Protein AF-M7ZQK6-F1 (afdb_monomer_lite)

pLDDT: mean 84.06, std 18.28, range [32.44, 98.62]

Structure (mmCIF, N/CA/C/O backbone):
data_AF-M7ZQK6-F1
#
_entry.id   AF-M7ZQK6-F1
#
loop_
_atom_site.group_PDB
_atom_site.id
_atom_site.type_symbol
_atom_site.label_atom_id
_atom_site.label_alt_id
_atom_site.label_comp_id
_atom_site.label_asym_id
_atom_site.label_entity_id
_atom_site.label_seq_id
_atom_site.pdbx_PDB_ins_code
_atom_site.Cartn_x
_atom_site.Cartn_y
_atom_site.Cartn_z
_atom_site.occupancy
_atom_site.B_iso_or_equiv
_atom_site.auth_seq_id
_atom_site.auth_comp_id
_atom_site.auth_asym_id
_atom_site.auth_atom_id
_atom_site.pdbx_PDB_model_num
ATOM 1 N N . MET A 1 1 ? -43.749 -25.801 -8.703 1.00 37.28 1 MET A N 1
ATOM 2 C CA . MET A 1 1 ? -42.512 -25.997 -7.919 1.00 37.28 1 MET A CA 1
ATOM 3 C C . MET A 1 1 ? -41.654 -24.763 -8.124 1.00 37.28 1 MET A C 1
ATOM 5 O O . MET A 1 1 ? -41.162 -24.564 -9.223 1.00 37.28 1 MET A O 1
ATOM 9 N N . ALA A 1 2 ? -41.596 -23.884 -7.126 1.00 33.22 2 ALA A N 1
ATOM 10 C CA . ALA A 1 2 ? -40.758 -22.692 -7.166 1.00 33.22 2 ALA A CA 1
ATOM 11 C C . ALA A 1 2 ? -39.341 -23.094 -6.742 1.00 33.22 2 ALA A C 1
ATOM 13 O O . ALA A 1 2 ? -39.128 -23.496 -5.601 1.00 33.22 2 ALA A O 1
ATOM 14 N N . THR A 1 3 ? -38.391 -23.050 -7.670 1.00 37.41 3 THR A N 1
ATOM 15 C CA . THR A 1 3 ? -36.969 -23.227 -7.372 1.00 37.41 3 THR A CA 1
ATOM 16 C C . THR A 1 3 ? -36.430 -21.909 -6.835 1.00 37.41 3 THR A C 1
ATOM 18 O O . THR A 1 3 ? -36.359 -20.919 -7.563 1.00 37.41 3 THR A O 1
ATOM 21 N N . GLY A 1 4 ? -36.110 -21.893 -5.541 1.00 32.44 4 GLY A N 1
ATOM 22 C CA . GLY A 1 4 ? -35.485 -20.761 -4.871 1.00 32.44 4 GLY A CA 1
ATOM 23 C C . GLY A 1 4 ? -34.115 -20.463 -5.471 1.00 32.44 4 GLY A C 1
ATOM 24 O O . GLY A 1 4 ? -33.245 -21.328 -5.521 1.00 32.44 4 GLY A O 1
ATOM 25 N N . VAL A 1 5 ? -33.936 -19.224 -5.920 1.00 41.75 5 VAL A N 1
ATO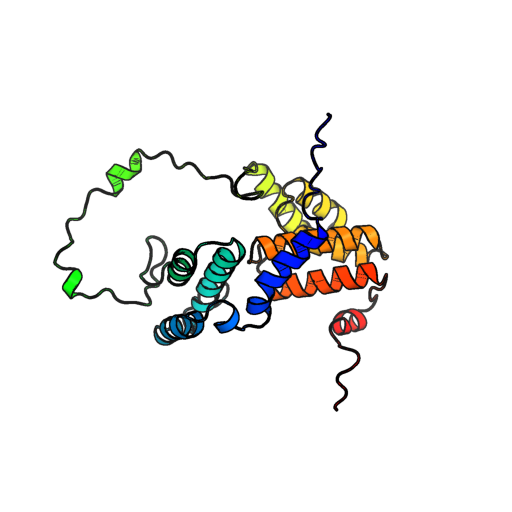M 26 C CA . VAL A 1 5 ? -32.626 -18.663 -6.238 1.00 41.75 5 VAL A CA 1
ATOM 27 C C . VAL A 1 5 ? -31.957 -18.359 -4.902 1.00 41.75 5 VAL A C 1
ATOM 29 O O . VAL A 1 5 ? -32.414 -17.498 -4.152 1.00 41.75 5 VAL A O 1
ATOM 32 N N . GLY A 1 6 ? -30.920 -19.124 -4.565 1.00 34.66 6 GLY A N 1
ATOM 33 C CA . GLY A 1 6 ? -30.094 -18.854 -3.397 1.00 34.66 6 GLY A CA 1
ATOM 34 C C . GLY A 1 6 ? -29.391 -17.511 -3.566 1.00 34.66 6 GLY A C 1
ATOM 35 O O . GLY A 1 6 ? -28.574 -17.348 -4.470 1.00 34.66 6 GLY A O 1
ATOM 36 N N . ASN A 1 7 ? -29.707 -16.555 -2.694 1.00 41.19 7 ASN A N 1
ATOM 37 C CA . ASN A 1 7 ? -28.920 -15.340 -2.517 1.00 41.19 7 ASN A CA 1
ATOM 38 C C . ASN A 1 7 ? -27.547 -15.734 -1.960 1.00 41.19 7 ASN A C 1
ATOM 40 O O . ASN A 1 7 ? -27.381 -15.892 -0.752 1.00 41.19 7 ASN A O 1
ATOM 44 N N . GLY A 1 8 ? -26.561 -15.900 -2.839 1.00 39.91 8 GLY A N 1
ATOM 45 C CA . GLY A 1 8 ? -25.162 -15.865 -2.438 1.00 39.91 8 GLY A CA 1
ATOM 46 C C . GLY A 1 8 ? -24.831 -14.442 -2.002 1.00 39.91 8 GLY A C 1
ATOM 47 O O . GLY A 1 8 ? -24.642 -13.567 -2.843 1.00 39.91 8 GLY A O 1
ATOM 48 N N . SER A 1 9 ? -24.807 -14.185 -0.695 1.00 53.53 9 SER A N 1
ATOM 49 C CA . SER A 1 9 ? -24.226 -12.958 -0.158 1.00 53.53 9 SER A CA 1
ATOM 50 C C . SER A 1 9 ? -22.746 -12.939 -0.536 1.00 53.53 9 SER A C 1
ATOM 52 O O . SER A 1 9 ? -22.007 -13.841 -0.141 1.00 53.53 9 SER A O 1
ATOM 54 N N . GLY A 1 10 ? -22.324 -11.947 -1.325 1.00 51.12 10 GLY A N 1
ATOM 55 C CA . GLY A 1 10 ? -20.908 -11.721 -1.613 1.00 51.12 10 GLY A CA 1
ATOM 56 C C . GLY A 1 10 ? -20.084 -11.593 -0.322 1.00 51.12 10 GLY A C 1
ATOM 57 O O . GLY A 1 10 ? -20.658 -11.330 0.740 1.00 51.12 10 GLY A O 1
ATOM 58 N N . PRO A 1 11 ? -18.757 -11.797 -0.388 1.00 58.06 11 PRO A N 1
ATOM 59 C CA . PRO A 1 11 ? -17.898 -11.731 0.790 1.00 58.06 11 PRO A CA 1
ATOM 60 C C . PRO A 1 11 ? -18.081 -10.394 1.510 1.00 58.06 11 PRO A C 1
ATOM 62 O O . PRO A 1 11 ? -18.151 -9.341 0.870 1.00 58.06 11 PRO A O 1
ATOM 65 N N . SER A 1 12 ? -18.172 -10.433 2.840 1.00 72.06 12 SER A N 1
ATOM 66 C CA . SER A 1 12 ? -18.246 -9.204 3.622 1.00 72.06 12 SER A CA 1
ATOM 67 C C . SER A 1 12 ? -16.951 -8.401 3.452 1.00 72.06 12 SER A C 1
ATOM 69 O O . SER A 1 12 ? -15.888 -8.958 3.165 1.00 72.06 12 SER A O 1
ATOM 71 N N . THR A 1 13 ? -16.998 -7.086 3.677 1.00 70.88 13 THR A N 1
ATOM 72 C CA . THR A 1 13 ? -15.802 -6.222 3.627 1.00 70.88 13 THR A CA 1
ATOM 73 C C . THR A 1 13 ? -14.676 -6.738 4.535 1.00 70.88 13 THR A C 1
ATOM 75 O O . THR A 1 13 ? -13.496 -6.587 4.220 1.00 70.88 13 THR A O 1
ATOM 78 N N . ASN A 1 14 ? -15.030 -7.399 5.642 1.00 74.38 14 ASN A N 1
ATOM 79 C CA . ASN A 1 14 ? -14.063 -8.004 6.551 1.00 74.38 14 ASN A CA 1
ATOM 80 C C . ASN A 1 14 ? -13.394 -9.246 5.934 1.00 74.38 14 ASN A C 1
ATOM 82 O O . ASN A 1 14 ? -12.177 -9.386 6.030 1.00 74.38 14 ASN A O 1
ATOM 86 N N . ASP A 1 15 ? -14.148 -10.099 5.236 1.00 81.88 15 ASP A N 1
ATOM 87 C CA . ASP A 1 15 ? -13.604 -11.293 4.570 1.00 81.88 15 ASP A CA 1
ATOM 88 C C . ASP A 1 15 ? -12.634 -10.918 3.443 1.00 81.88 15 ASP A C 1
ATOM 90 O O . ASP A 1 15 ? -11.572 -11.530 3.290 1.00 81.88 15 ASP A O 1
ATOM 94 N N . ALA A 1 16 ? -12.959 -9.861 2.691 1.00 82.94 16 ALA A N 1
ATOM 95 C CA . ALA A 1 16 ? -12.080 -9.312 1.663 1.00 82.94 16 ALA A CA 1
ATOM 96 C C . ALA A 1 16 ? -10.759 -8.803 2.267 1.00 82.94 16 ALA A C 1
ATOM 98 O O . ALA A 1 16 ? -9.680 -9.183 1.809 1.00 82.94 16 ALA A O 1
ATOM 99 N N . LEU A 1 17 ? -10.827 -8.019 3.350 1.00 86.06 17 LEU A N 1
ATOM 100 C CA . LEU A 1 17 ? -9.639 -7.513 4.039 1.00 86.06 17 LEU A CA 1
ATOM 101 C C . LEU A 1 17 ? -8.760 -8.646 4.593 1.00 86.06 17 LEU A C 1
ATOM 103 O O . LEU A 1 17 ? -7.538 -8.589 4.456 1.00 86.06 17 LEU A O 1
ATOM 107 N N . GLN A 1 18 ? -9.351 -9.681 5.201 1.00 88.94 18 GLN A N 1
ATOM 108 C CA . GLN A 1 18 ? -8.587 -10.833 5.701 1.00 88.94 18 GLN A CA 1
ATOM 109 C C . GLN A 1 18 ? -7.904 -11.607 4.573 1.00 88.94 18 GLN A C 1
ATOM 111 O O . GLN A 1 18 ? -6.754 -12.019 4.726 1.00 88.94 18 GLN A O 1
ATOM 116 N N . SER A 1 19 ? -8.582 -11.765 3.437 1.00 91.56 19 SER A N 1
ATOM 117 C CA . SER A 1 19 ? -8.035 -12.457 2.267 1.00 91.56 19 SER A CA 1
ATOM 118 C C . SER A 1 19 ? -6.815 -11.724 1.704 1.00 91.56 19 SER A C 1
ATOM 120 O O . SER A 1 19 ? -5.765 -12.332 1.495 1.00 91.56 19 SER A O 1
ATOM 122 N N . ILE A 1 20 ? -6.905 -10.401 1.542 1.00 91.75 20 ILE A N 1
ATOM 123 C CA . ILE A 1 20 ? -5.786 -9.592 1.039 1.00 91.75 20 ILE A CA 1
ATOM 124 C C . ILE A 1 20 ? -4.642 -9.559 2.065 1.00 91.75 20 ILE A C 1
ATOM 126 O O . ILE A 1 20 ? -3.478 -9.710 1.700 1.00 91.75 20 ILE A O 1
ATOM 130 N N . LEU A 1 21 ? -4.945 -9.447 3.365 1.00 93.50 21 LEU A N 1
ATOM 131 C CA . LEU A 1 21 ? -3.936 -9.558 4.427 1.00 93.50 21 LEU A CA 1
ATOM 132 C C . LEU A 1 21 ? -3.207 -10.906 4.403 1.00 93.50 21 LEU A C 1
ATOM 134 O O . LEU A 1 21 ? -2.006 -10.953 4.669 1.00 93.50 21 LEU A O 1
ATOM 138 N N . ALA A 1 22 ? -3.913 -12.002 4.115 1.00 94.19 22 ALA A N 1
ATOM 139 C CA . ALA A 1 22 ? -3.303 -13.319 3.989 1.00 94.19 22 ALA A CA 1
ATOM 140 C C . ALA A 1 22 ? -2.322 -13.367 2.807 1.00 94.19 22 ALA A C 1
ATOM 142 O O . ALA A 1 22 ? -1.197 -13.831 2.991 1.00 94.19 22 ALA A O 1
ATOM 143 N N . ALA A 1 23 ? -2.701 -12.810 1.653 1.00 95.00 23 ALA A N 1
ATOM 144 C CA . ALA A 1 23 ? -1.833 -12.703 0.477 1.00 95.00 23 ALA A CA 1
ATOM 145 C C . ALA A 1 23 ? -0.616 -11.782 0.705 1.00 95.00 23 ALA A C 1
ATOM 147 O O . ALA A 1 23 ? 0.483 -12.067 0.238 1.00 95.00 23 ALA A O 1
ATOM 148 N N . ALA A 1 24 ? -0.785 -10.706 1.474 1.00 96.75 24 ALA A N 1
ATOM 149 C CA . ALA A 1 24 ? 0.268 -9.754 1.830 1.00 96.75 24 ALA A CA 1
ATOM 150 C C . ALA A 1 24 ? 1.266 -10.282 2.874 1.00 96.75 24 ALA A C 1
ATOM 152 O O . ALA A 1 24 ? 2.380 -9.770 3.000 1.00 96.75 24 ALA A O 1
ATOM 153 N N . ARG A 1 25 ? 0.883 -11.299 3.652 1.00 96.44 25 ARG A N 1
ATOM 154 C CA . ARG A 1 25 ? 1.638 -11.760 4.824 1.00 96.44 25 ARG A CA 1
ATOM 155 C C . ARG A 1 25 ? 3.065 -12.238 4.520 1.00 96.44 25 ARG A C 1
ATOM 157 O O . ARG A 1 25 ? 3.939 -11.886 5.310 1.00 96.44 25 ARG A O 1
ATOM 164 N N . PRO A 1 26 ? 3.343 -13.006 3.449 1.00 97.06 26 PRO A N 1
ATOM 165 C CA . PRO A 1 26 ? 4.713 -13.397 3.115 1.00 97.06 26 PRO A CA 1
ATOM 166 C C . PRO A 1 26 ? 5.626 -12.190 2.846 1.00 97.06 26 PRO A C 1
ATOM 168 O O . PRO A 1 26 ? 6.739 -12.145 3.364 1.00 97.06 26 PRO A O 1
ATOM 171 N N . PHE A 1 27 ? 5.121 -11.156 2.161 1.00 97.19 27 PHE A N 1
ATOM 172 C CA . PHE A 1 27 ? 5.859 -9.907 1.930 1.00 97.19 27 PHE A CA 1
ATOM 173 C C . PHE A 1 27 ? 6.164 -9.168 3.233 1.00 97.19 27 PHE A C 1
ATOM 175 O O . PHE A 1 27 ? 7.304 -8.790 3.471 1.00 97.19 27 PHE A O 1
ATOM 182 N N . LEU A 1 28 ? 5.170 -9.034 4.118 1.00 95.62 28 LEU A N 1
ATOM 183 C CA . LEU A 1 28 ? 5.349 -8.403 5.433 1.00 95.62 28 LEU A CA 1
ATOM 184 C C . LEU A 1 28 ? 6.360 -9.145 6.321 1.00 95.62 28 LEU A C 1
ATOM 186 O O . LEU A 1 28 ? 6.924 -8.553 7.237 1.00 95.62 28 LEU A O 1
ATOM 190 N N . ARG A 1 29 ? 6.566 -10.444 6.080 1.00 95.44 29 ARG A N 1
ATOM 191 C CA . ARG A 1 29 ? 7.560 -11.269 6.780 1.00 95.44 29 ARG A CA 1
ATOM 192 C C . ARG A 1 29 ? 8.950 -11.209 6.145 1.00 95.44 29 ARG A C 1
ATOM 194 O O . ARG A 1 29 ? 9.888 -11.706 6.755 1.00 95.44 29 ARG A O 1
ATOM 201 N N . GLY A 1 30 ? 9.077 -10.665 4.934 1.00 95.31 30 GLY A N 1
ATOM 202 C CA . GLY A 1 30 ? 10.294 -10.788 4.131 1.00 95.31 30 GLY A CA 1
ATOM 203 C C . GLY A 1 30 ? 10.588 -12.226 3.683 1.00 95.31 30 GLY A C 1
ATOM 204 O O . GLY A 1 30 ? 11.724 -12.537 3.337 1.00 95.31 30 GLY A O 1
ATOM 205 N N . ASP A 1 31 ? 9.589 -13.114 3.698 1.00 96.81 31 ASP A N 1
ATOM 206 C CA . ASP A 1 31 ? 9.749 -14.527 3.346 1.00 96.81 31 ASP A CA 1
ATOM 207 C C . ASP A 1 31 ? 9.565 -14.719 1.837 1.00 96.81 31 ASP A C 1
ATOM 209 O O . ASP A 1 31 ? 8.465 -14.985 1.344 1.00 96.81 31 ASP A O 1
ATOM 213 N N . LEU A 1 32 ? 10.658 -14.535 1.094 1.00 96.38 32 LEU A N 1
ATOM 214 C CA . LEU A 1 32 ? 10.657 -14.602 -0.367 1.00 96.38 32 LEU A CA 1
ATOM 215 C C . LEU A 1 32 ? 10.224 -15.977 -0.892 1.00 96.38 32 LEU A C 1
ATOM 217 O O . LEU A 1 32 ? 9.488 -16.040 -1.872 1.00 96.38 32 LEU A O 1
ATOM 221 N N . ALA A 1 33 ? 10.633 -17.064 -0.232 1.00 97.31 33 ALA A N 1
ATOM 222 C CA . ALA A 1 33 ? 10.309 -18.424 -0.660 1.00 97.31 33 ALA A CA 1
ATOM 223 C C . ALA A 1 33 ? 8.816 -18.739 -0.481 1.00 97.31 33 ALA A C 1
ATOM 225 O O . ALA A 1 33 ? 8.225 -19.422 -1.316 1.00 97.31 33 ALA A O 1
ATOM 226 N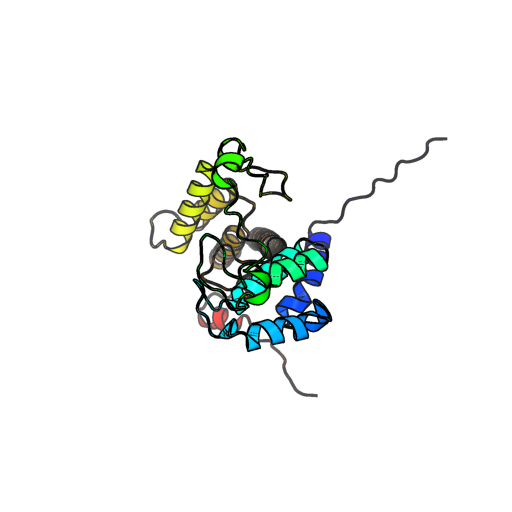 N . ALA A 1 34 ? 8.188 -18.208 0.575 1.00 97.00 34 ALA A N 1
ATOM 227 C CA . ALA A 1 34 ? 6.742 -18.312 0.758 1.00 97.00 34 ALA A CA 1
ATOM 228 C C . ALA A 1 34 ? 5.942 -17.430 -0.216 1.00 97.00 34 ALA A C 1
ATOM 230 O O . ALA A 1 34 ? 4.769 -17.717 -0.458 1.00 97.00 34 ALA A O 1
ATOM 231 N N . VAL A 1 35 ? 6.538 -16.362 -0.763 1.00 96.19 35 VAL A N 1
ATOM 232 C CA . VAL A 1 35 ? 5.927 -15.592 -1.857 1.00 96.19 35 VAL A CA 1
ATOM 233 C C . VAL A 1 35 ? 5.959 -16.404 -3.151 1.00 96.19 35 VAL A C 1
ATOM 235 O O . VAL A 1 35 ? 4.927 -16.572 -3.795 1.00 96.19 35 VAL A O 1
ATOM 238 N N . ASP A 1 36 ? 7.139 -16.872 -3.547 1.00 97.19 36 ASP A N 1
ATOM 239 C CA . ASP A 1 36 ? 7.372 -17.677 -4.743 1.00 97.19 36 ASP A CA 1
ATOM 240 C C . ASP A 1 36 ? 8.659 -18.495 -4.535 1.00 97.19 36 ASP A C 1
ATOM 242 O O . ASP A 1 36 ? 9.704 -17.894 -4.273 1.00 97.19 36 ASP A O 1
ATOM 246 N N . PRO A 1 37 ? 8.620 -19.834 -4.668 1.00 97.44 37 PRO A N 1
ATOM 247 C CA . PRO A 1 37 ? 9.794 -20.688 -4.489 1.00 97.44 37 PRO A CA 1
ATOM 248 C C . PRO A 1 37 ? 11.012 -20.291 -5.334 1.00 97.44 37 PRO A C 1
ATOM 250 O O . PRO A 1 37 ? 12.142 -20.513 -4.905 1.00 97.44 37 PRO A O 1
ATOM 253 N N . GLU A 1 38 ? 10.799 -19.673 -6.501 1.00 97.25 38 GLU A N 1
ATOM 254 C CA . GLU A 1 38 ? 11.874 -19.223 -7.395 1.00 97.25 38 GLU A CA 1
ATOM 255 C C . GLU A 1 38 ? 12.400 -17.824 -7.044 1.00 97.25 38 GLU A C 1
ATOM 257 O O . GLU A 1 38 ? 13.484 -17.431 -7.469 1.00 97.25 38 GLU A O 1
ATOM 262 N N . LEU A 1 39 ? 11.667 -17.038 -6.253 1.00 97.38 39 LEU A N 1
ATOM 263 C CA . LEU A 1 39 ? 12.037 -15.652 -5.971 1.00 97.38 39 LEU A CA 1
ATOM 264 C C . LEU A 1 39 ? 13.412 -15.496 -5.299 1.00 97.38 39 LEU A C 1
ATOM 266 O O . LEU A 1 39 ? 14.134 -14.583 -5.702 1.00 97.38 39 LEU A O 1
ATOM 270 N N . PRO A 1 40 ? 13.839 -16.348 -4.342 1.00 98.25 40 PRO A N 1
ATOM 271 C CA . PRO A 1 40 ? 15.178 -16.243 -3.764 1.00 98.25 40 PRO A CA 1
ATOM 272 C C . PRO A 1 40 ? 16.303 -16.325 -4.805 1.00 98.25 40 PRO A C 1
ATOM 274 O O . PRO A 1 40 ? 17.254 -15.544 -4.737 1.00 98.25 40 PRO A O 1
ATOM 277 N N . SER A 1 41 ? 16.197 -17.230 -5.786 1.00 98.12 41 SER A N 1
ATOM 278 C CA . SER A 1 41 ? 17.227 -17.397 -6.820 1.00 98.12 41 SER A CA 1
ATOM 279 C C . SER A 1 41 ? 17.237 -16.206 -7.782 1.00 98.12 41 SER A C 1
ATOM 281 O O . SER A 1 41 ? 18.301 -15.662 -8.079 1.00 98.12 41 SER A O 1
ATOM 283 N N . LEU A 1 42 ? 16.059 -15.723 -8.188 1.00 97.62 42 LEU A N 1
ATOM 284 C CA . LEU A 1 42 ? 15.914 -14.545 -9.046 1.00 97.62 42 LEU A CA 1
ATOM 285 C C . LEU A 1 42 ? 16.462 -13.274 -8.381 1.00 97.62 42 LEU A C 1
ATOM 287 O O . LEU A 1 42 ? 17.181 -12.497 -9.010 1.00 97.62 42 LEU A O 1
ATOM 291 N N . VAL A 1 43 ? 16.176 -13.077 -7.092 1.00 97.31 43 VAL A N 1
ATOM 292 C CA . VAL A 1 43 ? 16.713 -11.954 -6.311 1.00 97.31 43 VAL A CA 1
ATOM 293 C C . VAL A 1 43 ? 18.227 -12.058 -6.180 1.00 97.31 43 VAL A C 1
ATOM 295 O O . VAL A 1 43 ? 18.910 -11.045 -6.321 1.00 97.31 43 VAL A O 1
ATOM 298 N N . SER A 1 44 ? 18.769 -13.264 -5.984 1.00 97.25 44 SER A N 1
ATOM 299 C CA . SER A 1 44 ? 20.219 -13.474 -5.970 1.00 97.25 44 SER A CA 1
ATOM 300 C C . SER A 1 44 ? 20.872 -13.012 -7.273 1.00 97.25 44 SER A C 1
ATOM 302 O O . SER A 1 44 ? 21.912 -12.365 -7.217 1.00 97.25 44 SER A O 1
ATOM 304 N N . VAL A 1 45 ? 20.264 -13.286 -8.433 1.00 96.38 45 VAL A N 1
ATOM 305 C CA . VAL A 1 45 ? 20.777 -12.827 -9.737 1.00 96.38 45 VAL A CA 1
ATOM 306 C C . VAL A 1 45 ? 20.804 -11.297 -9.817 1.00 96.38 45 VAL A C 1
ATOM 308 O O . VAL A 1 45 ? 21.816 -10.725 -10.215 1.00 96.38 45 VAL A O 1
ATOM 311 N N . LEU A 1 46 ? 19.733 -10.622 -9.389 1.00 95.31 46 LEU A N 1
ATOM 312 C CA . LEU A 1 46 ? 19.669 -9.154 -9.366 1.00 95.31 46 LEU A CA 1
ATOM 313 C C . LEU A 1 46 ? 20.703 -8.537 -8.417 1.00 95.31 46 LEU A C 1
ATOM 315 O O . LEU A 1 46 ? 21.341 -7.541 -8.756 1.00 95.31 46 LEU A O 1
ATOM 319 N N . VAL A 1 47 ? 20.882 -9.128 -7.233 1.00 95.38 47 VAL A N 1
ATOM 320 C CA . VAL A 1 47 ? 21.899 -8.702 -6.263 1.00 95.38 47 VAL A CA 1
ATOM 321 C C . VAL A 1 47 ? 23.296 -8.862 -6.854 1.00 95.38 47 VAL A C 1
ATOM 323 O O . VAL A 1 47 ? 24.073 -7.915 -6.807 1.00 95.38 47 VAL A O 1
ATOM 326 N N . SER A 1 48 ? 23.601 -10.013 -7.460 1.00 93.94 48 SER A N 1
ATOM 327 C CA . SER A 1 48 ? 24.893 -10.259 -8.112 1.00 93.94 48 SER A CA 1
ATOM 328 C C . SER A 1 48 ? 25.168 -9.310 -9.281 1.00 93.94 48 SER A C 1
ATOM 330 O O . SER A 1 48 ? 26.327 -9.015 -9.551 1.00 93.94 48 SER A O 1
ATOM 332 N N . ALA A 1 49 ? 24.125 -8.806 -9.943 1.00 91.31 49 ALA A N 1
ATOM 333 C CA . ALA A 1 49 ? 24.221 -7.785 -10.985 1.00 91.31 49 ALA A CA 1
ATOM 334 C C . ALA A 1 49 ? 24.328 -6.342 -10.437 1.00 91.31 49 ALA A C 1
ATOM 336 O O . ALA A 1 49 ? 24.313 -5.387 -11.207 1.00 91.31 49 ALA A O 1
ATOM 337 N N . GLY A 1 50 ? 24.403 -6.155 -9.114 1.00 90.62 50 GLY A N 1
ATOM 338 C CA . GLY A 1 50 ? 24.570 -4.842 -8.482 1.00 90.62 50 GLY A CA 1
ATOM 339 C C . GLY A 1 50 ? 23.270 -4.063 -8.256 1.00 90.62 50 GLY A C 1
ATOM 340 O O . GLY A 1 50 ? 23.316 -2.915 -7.817 1.00 90.62 50 GLY A O 1
ATOM 341 N N . ALA A 1 51 ? 22.086 -4.656 -8.470 1.00 92.81 51 ALA A N 1
ATOM 342 C CA . ALA A 1 51 ? 20.809 -3.945 -8.305 1.00 92.81 51 ALA A CA 1
ATOM 343 C C . ALA A 1 51 ? 20.614 -3.369 -6.887 1.00 92.81 51 ALA A C 1
ATOM 345 O O . ALA A 1 51 ? 19.936 -2.355 -6.706 1.00 92.81 51 ALA A O 1
ATOM 346 N N . GLY A 1 52 ? 21.193 -4.016 -5.870 1.00 93.00 52 GLY A N 1
ATOM 347 C CA . GLY A 1 52 ? 21.159 -3.544 -4.482 1.00 93.00 52 GLY A CA 1
ATOM 348 C C . GLY A 1 52 ? 22.049 -2.326 -4.214 1.00 93.00 52 GLY A C 1
ATOM 349 O O . GLY A 1 52 ? 21.795 -1.592 -3.265 1.00 93.00 52 GLY A O 1
ATOM 350 N N . GLU A 1 53 ? 23.055 -2.092 -5.053 1.00 90.38 53 GLU A N 1
ATOM 351 C CA . GLU A 1 53 ? 24.030 -1.004 -4.917 1.00 90.38 53 GLU A CA 1
ATOM 352 C C . GLU A 1 53 ? 23.591 0.245 -5.695 1.00 90.38 53 GLU A C 1
ATOM 354 O O . GLU A 1 53 ? 23.956 1.371 -5.355 1.00 90.38 53 GLU A O 1
ATOM 359 N N . CYS A 1 54 ? 22.763 0.062 -6.726 1.00 88.88 54 CYS A N 1
ATOM 360 C CA . CYS A 1 54 ? 22.256 1.152 -7.545 1.00 88.88 54 CYS A CA 1
ATOM 361 C C . CYS A 1 54 ? 21.200 1.978 -6.803 1.00 88.88 54 CYS A C 1
ATOM 363 O O . CYS A 1 54 ? 20.124 1.480 -6.465 1.00 88.88 54 CYS A O 1
ATOM 365 N N . TYR A 1 55 ? 21.458 3.274 -6.629 1.00 89.44 55 TYR A N 1
ATOM 366 C CA . TYR A 1 55 ? 20.438 4.221 -6.185 1.00 89.44 55 TYR A CA 1
ATOM 367 C C . TYR A 1 55 ? 19.318 4.357 -7.227 1.00 89.44 55 TYR A C 1
ATOM 369 O O . TYR A 1 55 ? 19.568 4.518 -8.422 1.00 89.44 55 TYR A O 1
ATOM 377 N N . HIS A 1 56 ? 18.069 4.341 -6.762 1.00 87.75 56 HIS A N 1
ATOM 378 C CA . HIS A 1 56 ? 16.888 4.520 -7.594 1.00 87.75 56 HIS A CA 1
ATOM 379 C C . HIS A 1 56 ? 15.806 5.319 -6.854 1.00 87.75 56 HIS A C 1
ATOM 381 O O . HIS A 1 56 ? 14.998 4.767 -6.105 1.00 87.75 56 HIS A O 1
ATOM 387 N N . LYS A 1 57 ? 15.769 6.638 -7.098 1.00 82.69 57 LYS A N 1
ATOM 388 C CA . LYS A 1 57 ? 14.778 7.613 -6.588 1.00 82.69 57 LYS A CA 1
ATOM 389 C C . LYS A 1 57 ? 14.681 7.691 -5.056 1.00 82.69 57 LYS A C 1
ATOM 391 O O . LYS A 1 57 ? 15.160 8.638 -4.448 1.00 82.69 57 LYS A O 1
ATOM 396 N N . HIS A 1 58 ? 14.039 6.721 -4.418 1.00 78.12 58 HIS A N 1
ATOM 397 C CA . HIS A 1 58 ? 13.740 6.732 -2.982 1.00 78.12 58 HIS A CA 1
ATOM 398 C C . HIS A 1 58 ? 14.375 5.554 -2.230 1.00 78.12 58 HIS A C 1
ATOM 400 O O . HIS A 1 58 ? 14.065 5.332 -1.066 1.00 78.12 58 HIS A O 1
ATOM 406 N N . GLY A 1 59 ? 15.261 4.800 -2.883 1.00 88.88 59 GLY A N 1
ATOM 407 C CA . GLY A 1 59 ? 15.936 3.647 -2.297 1.00 88.88 59 GLY A CA 1
ATOM 408 C C . GLY A 1 59 ? 16.909 3.013 -3.282 1.00 88.88 59 GLY A C 1
ATOM 409 O O . GLY A 1 59 ? 17.548 3.717 -4.065 1.00 88.88 59 GLY A O 1
ATOM 410 N N . THR A 1 60 ? 17.010 1.687 -3.246 1.00 93.75 60 THR A N 1
ATOM 411 C CA . THR A 1 60 ? 17.826 0.907 -4.183 1.00 93.75 60 THR A CA 1
ATOM 412 C C . THR A 1 60 ? 16.993 0.438 -5.374 1.00 93.75 60 THR A C 1
ATOM 414 O O . THR A 1 60 ? 15.768 0.309 -5.283 1.00 93.75 60 THR A O 1
ATOM 417 N N . PHE A 1 61 ? 17.645 0.153 -6.500 1.00 93.25 61 PHE A N 1
ATOM 418 C CA . PHE A 1 61 ? 16.973 -0.413 -7.667 1.00 93.25 61 PHE A CA 1
ATOM 419 C C . PHE A 1 61 ? 16.366 -1.782 -7.344 1.00 93.25 61 PHE A C 1
ATOM 421 O O . PHE A 1 61 ? 15.223 -2.038 -7.703 1.00 93.25 61 PHE A O 1
ATOM 428 N N . LEU A 1 62 ? 17.056 -2.613 -6.558 1.00 95.00 62 LEU A N 1
ATOM 429 C CA . LEU A 1 62 ? 16.512 -3.882 -6.071 1.00 95.00 62 LEU A CA 1
ATOM 430 C C . LEU A 1 62 ? 15.198 -3.704 -5.297 1.00 95.00 62 LEU A C 1
ATOM 432 O O . LEU A 1 62 ? 14.245 -4.439 -5.546 1.00 95.00 62 LEU A O 1
ATOM 436 N N . ALA A 1 63 ? 15.127 -2.730 -4.383 1.00 93.81 63 ALA A N 1
ATOM 437 C CA . ALA A 1 63 ? 13.899 -2.455 -3.637 1.00 93.81 63 ALA A CA 1
ATOM 438 C C . ALA A 1 63 ? 12.757 -2.045 -4.579 1.00 93.81 63 ALA A C 1
ATOM 440 O O . ALA A 1 63 ? 11.635 -2.523 -4.437 1.00 93.81 63 ALA A O 1
ATOM 441 N N . HIS A 1 64 ? 13.055 -1.230 -5.593 1.00 93.69 64 HIS A N 1
ATOM 442 C CA . HIS A 1 64 ? 12.081 -0.853 -6.614 1.00 93.69 64 HIS A CA 1
ATOM 443 C C . HIS A 1 64 ? 11.560 -2.058 -7.422 1.00 93.69 64 HIS A C 1
ATOM 445 O O . HIS A 1 64 ? 10.354 -2.173 -7.642 1.00 93.69 64 HIS A O 1
ATOM 451 N N . LEU A 1 65 ? 12.444 -2.970 -7.835 1.00 95.12 65 LEU A N 1
ATOM 452 C CA . LEU A 1 65 ? 12.075 -4.189 -8.561 1.00 95.12 65 LEU A CA 1
ATOM 453 C C . LEU A 1 65 ? 11.195 -5.119 -7.711 1.00 95.12 65 LEU A C 1
ATOM 455 O O . LEU A 1 65 ? 10.167 -5.612 -8.180 1.00 95.12 65 LEU A O 1
ATOM 459 N N . LEU A 1 66 ? 11.560 -5.307 -6.439 1.00 96.19 66 LEU A N 1
ATOM 460 C CA . LEU A 1 66 ? 10.778 -6.085 -5.476 1.00 96.19 66 LEU A CA 1
ATOM 461 C C . LEU A 1 66 ? 9.408 -5.457 -5.195 1.00 96.19 66 LEU A C 1
ATOM 463 O O . LEU A 1 66 ? 8.419 -6.182 -5.083 1.00 96.19 66 LEU A O 1
ATOM 467 N N . ASP A 1 67 ? 9.322 -4.127 -5.133 1.00 95.38 67 ASP A N 1
ATOM 468 C CA . ASP A 1 67 ? 8.054 -3.414 -4.982 1.00 95.38 67 ASP A CA 1
ATOM 469 C C . ASP A 1 67 ? 7.119 -3.679 -6.171 1.00 95.38 67 ASP A C 1
ATOM 471 O O . ASP A 1 67 ? 5.940 -3.965 -5.966 1.00 95.38 67 ASP A O 1
ATOM 475 N N . VAL A 1 68 ? 7.628 -3.636 -7.407 1.00 95.81 68 VAL A N 1
ATOM 476 C CA . VAL A 1 68 ? 6.827 -3.946 -8.606 1.00 95.81 68 VAL A CA 1
ATOM 477 C C . VAL A 1 68 ? 6.381 -5.404 -8.612 1.00 95.81 68 VAL A C 1
ATOM 479 O O . VAL A 1 68 ? 5.215 -5.690 -8.891 1.00 95.81 68 VAL A O 1
ATOM 482 N N . TYR A 1 69 ? 7.267 -6.324 -8.230 1.00 97.69 69 TYR A N 1
ATOM 483 C CA . TYR A 1 69 ? 6.907 -7.728 -8.068 1.00 97.69 69 TYR A CA 1
ATOM 484 C C . TYR A 1 69 ? 5.776 -7.915 -7.041 1.00 97.69 69 TYR A C 1
ATOM 486 O O . TYR A 1 69 ? 4.797 -8.609 -7.325 1.00 97.69 69 TYR A O 1
ATOM 494 N N . ARG A 1 70 ? 5.856 -7.247 -5.879 1.00 97.81 70 ARG A N 1
ATOM 495 C CA . ARG A 1 70 ? 4.811 -7.277 -4.840 1.00 97.81 70 ARG A CA 1
ATOM 496 C C . ARG A 1 70 ? 3.466 -6.787 -5.372 1.00 97.81 70 ARG A C 1
ATOM 498 O O . ARG A 1 70 ? 2.464 -7.462 -5.148 1.00 97.81 70 ARG A O 1
ATOM 505 N N . ILE A 1 71 ? 3.442 -5.667 -6.100 1.00 96.81 71 ILE A N 1
ATOM 506 C CA . ILE A 1 71 ? 2.219 -5.126 -6.717 1.00 96.81 71 ILE A CA 1
ATOM 507 C C . ILE A 1 71 ? 1.574 -6.180 -7.626 1.00 96.81 71 ILE A C 1
ATOM 509 O O . ILE A 1 71 ? 0.419 -6.548 -7.425 1.00 96.81 71 ILE A O 1
ATOM 513 N N . LEU A 1 72 ? 2.335 -6.727 -8.581 1.00 96.88 72 LEU A N 1
ATOM 514 C CA . LEU A 1 72 ? 1.815 -7.695 -9.552 1.00 96.88 72 LEU A CA 1
ATOM 515 C C . LEU A 1 72 ? 1.277 -8.960 -8.875 1.00 96.88 72 LEU A C 1
ATOM 517 O O . LEU A 1 72 ? 0.211 -9.454 -9.242 1.00 96.88 72 LEU A O 1
ATOM 521 N N . ARG A 1 73 ? 1.975 -9.464 -7.854 1.00 96.06 73 ARG A N 1
ATOM 522 C CA . ARG A 1 73 ? 1.534 -10.634 -7.084 1.00 96.06 73 ARG A CA 1
ATOM 523 C C . ARG A 1 73 ? 0.252 -10.369 -6.304 1.00 96.06 73 ARG A C 1
ATOM 525 O O . ARG A 1 73 ? -0.640 -11.213 -6.320 1.00 96.06 73 ARG A O 1
ATOM 532 N N . LEU A 1 74 ? 0.137 -9.216 -5.646 1.00 95.50 74 LEU A N 1
ATOM 533 C CA . LEU A 1 74 ? -1.070 -8.853 -4.896 1.00 95.50 74 LEU A CA 1
ATOM 534 C C . LEU A 1 74 ? -2.267 -8.573 -5.810 1.00 95.50 74 LEU A C 1
ATOM 536 O O . LEU A 1 74 ? -3.402 -8.827 -5.417 1.00 95.50 74 LEU A O 1
ATOM 540 N N . TRP A 1 75 ? -2.023 -8.144 -7.048 1.00 94.38 75 TRP A N 1
ATOM 541 C CA . TRP A 1 75 ? -3.052 -8.017 -8.085 1.00 94.38 75 TRP A CA 1
ATOM 542 C C . TRP A 1 75 ? -3.447 -9.356 -8.723 1.00 94.38 75 TRP A C 1
ATOM 544 O O . TRP A 1 75 ? -4.324 -9.389 -9.584 1.00 94.38 75 TRP A O 1
ATOM 554 N N . GLY A 1 76 ? -2.821 -10.463 -8.311 1.00 93.88 76 GLY A N 1
ATOM 555 C CA . GLY A 1 76 ? -3.104 -11.794 -8.840 1.00 93.88 76 GLY A CA 1
ATOM 556 C C . GLY A 1 76 ? -2.599 -12.003 -10.267 1.00 93.88 76 GLY A C 1
ATOM 557 O O . GLY A 1 76 ? -3.143 -12.840 -10.987 1.00 93.88 76 GLY A O 1
ATOM 558 N N . ALA A 1 77 ? -1.581 -11.249 -10.699 1.00 95.75 77 ALA A N 1
ATOM 559 C CA . ALA A 1 77 ? -0.952 -11.479 -11.991 1.00 95.75 77 ALA A CA 1
ATOM 560 C C . ALA A 1 77 ? -0.336 -12.893 -12.042 1.00 95.75 77 ALA A C 1
ATOM 562 O O . ALA A 1 77 ? 0.205 -13.357 -11.033 1.00 95.75 77 ALA A O 1
ATOM 563 N N . PRO A 1 78 ? -0.367 -13.576 -13.204 1.00 97.19 78 PRO A N 1
ATOM 564 C CA . PRO A 1 78 ? 0.280 -14.876 -13.358 1.00 97.19 78 PRO A CA 1
ATOM 565 C C . PRO A 1 78 ? 1.766 -14.825 -12.985 1.00 97.19 78 PRO A C 1
ATOM 567 O O . PRO A 1 78 ? 2.432 -13.824 -13.258 1.00 97.19 78 PRO A O 1
ATOM 570 N N . ASP A 1 79 ? 2.314 -15.922 -12.453 1.00 95.88 79 ASP A N 1
ATOM 571 C CA . ASP A 1 79 ? 3.713 -15.985 -11.996 1.00 95.88 79 ASP A CA 1
ATOM 572 C C . ASP A 1 79 ? 4.706 -15.506 -13.061 1.00 95.88 79 ASP A C 1
ATOM 574 O O . ASP A 1 79 ? 5.607 -14.727 -12.764 1.00 95.88 79 ASP A O 1
ATOM 578 N N . ALA A 1 80 ? 4.513 -15.908 -14.320 1.00 96.69 80 ALA A N 1
ATOM 579 C CA . ALA A 1 80 ? 5.359 -15.473 -15.429 1.00 96.69 80 ALA A CA 1
ATOM 580 C C . ALA A 1 80 ? 5.339 -13.946 -15.631 1.00 96.69 80 ALA A C 1
ATOM 582 O O . ALA A 1 80 ? 6.382 -13.346 -15.882 1.00 96.69 80 ALA A O 1
ATOM 583 N N . VAL A 1 81 ? 4.175 -13.308 -15.476 1.00 96.94 81 VAL A N 1
ATOM 584 C CA . VAL A 1 81 ? 4.022 -11.850 -15.595 1.00 96.94 81 VAL A CA 1
ATOM 585 C C . VAL A 1 81 ? 4.687 -11.153 -14.415 1.00 96.94 81 VAL A C 1
ATOM 587 O O . VAL A 1 81 ? 5.444 -10.207 -14.617 1.00 96.94 81 VAL A O 1
ATOM 590 N N . ALA A 1 82 ? 4.460 -11.641 -13.194 1.00 97.44 82 ALA A N 1
ATOM 591 C CA . ALA A 1 82 ? 5.090 -11.085 -12.004 1.00 97.44 82 ALA A CA 1
ATOM 592 C C . ALA A 1 82 ? 6.621 -11.185 -12.095 1.00 97.44 82 ALA A C 1
ATOM 594 O O . ALA A 1 82 ? 7.311 -10.178 -11.954 1.00 97.44 82 ALA A O 1
ATOM 595 N N . ARG A 1 83 ? 7.154 -12.370 -12.421 1.00 96.94 83 ARG A N 1
ATOM 596 C CA . ARG A 1 83 ? 8.596 -12.605 -12.601 1.00 96.94 83 ARG A CA 1
ATOM 597 C C . ARG A 1 83 ? 9.175 -11.762 -13.734 1.00 96.94 83 ARG A C 1
ATOM 599 O O . ARG A 1 83 ? 10.269 -11.245 -13.581 1.00 96.94 83 ARG A O 1
ATOM 606 N N . CYS A 1 84 ? 8.452 -11.553 -14.834 1.00 95.19 84 CYS A N 1
ATOM 607 C CA . CYS A 1 84 ? 8.882 -10.614 -15.874 1.00 95.19 84 CYS A CA 1
ATOM 608 C C . CYS A 1 84 ? 8.958 -9.176 -15.332 1.00 95.19 84 CYS A C 1
ATOM 610 O O . CYS A 1 84 ? 9.966 -8.496 -15.514 1.00 95.19 84 CYS A O 1
ATOM 612 N N . GLY A 1 85 ? 7.943 -8.743 -14.579 1.00 95.25 85 GLY A N 1
ATOM 613 C CA . GLY A 1 85 ? 7.935 -7.445 -13.906 1.00 95.25 85 GLY A CA 1
ATOM 614 C C . GLY A 1 85 ? 9.069 -7.261 -12.892 1.00 95.25 85 GLY A C 1
ATOM 615 O O . GLY A 1 85 ? 9.566 -6.149 -12.739 1.00 95.25 85 GLY A O 1
ATOM 616 N N . LEU A 1 86 ? 9.548 -8.330 -12.248 1.00 96.25 86 LEU A N 1
ATOM 617 C CA . LEU A 1 86 ? 10.710 -8.278 -11.348 1.00 96.25 86 LEU A CA 1
ATOM 618 C C . LEU A 1 86 ? 11.993 -7.821 -12.061 1.00 96.25 86 LEU A C 1
ATOM 620 O O . LEU A 1 86 ? 12.837 -7.200 -11.431 1.00 96.25 86 LEU A O 1
ATOM 624 N N . PHE A 1 87 ? 12.139 -8.091 -13.359 1.00 94.19 87 PHE A N 1
ATOM 625 C CA . PHE A 1 87 ? 13.310 -7.704 -14.159 1.00 94.19 87 PHE A CA 1
ATOM 626 C C . PHE A 1 87 ? 13.040 -6.478 -15.044 1.00 94.19 87 PHE A C 1
ATOM 628 O O . PHE A 1 87 ? 13.792 -6.187 -15.981 1.00 94.19 87 PHE A O 1
ATOM 635 N N . HIS A 1 88 ? 11.945 -5.752 -14.794 1.00 89.94 88 HIS A N 1
ATOM 636 C CA . HIS A 1 88 ? 11.612 -4.598 -15.617 1.00 89.94 88 HIS A CA 1
ATOM 637 C C . HIS A 1 88 ? 12.722 -3.539 -15.529 1.00 89.94 88 HIS A C 1
ATOM 639 O O . HIS A 1 88 ? 13.263 -3.245 -14.466 1.00 89.94 88 HIS A O 1
ATOM 645 N N . SER A 1 89 ? 13.068 -2.948 -16.671 1.00 83.31 89 SER A N 1
ATOM 646 C CA . SER A 1 89 ? 14.151 -1.960 -16.793 1.00 83.31 89 SER A CA 1
ATOM 647 C C . SER A 1 89 ? 15.563 -2.461 -16.447 1.00 83.31 89 SER A C 1
ATOM 649 O O . SER A 1 89 ? 16.489 -1.658 -16.491 1.00 83.31 89 SER A O 1
ATOM 651 N N . SER A 1 90 ? 15.776 -3.753 -16.153 1.00 81.31 90 SER A N 1
ATOM 652 C CA . SER A 1 90 ? 17.114 -4.294 -15.848 1.00 81.31 90 SER A CA 1
ATOM 653 C C . SER A 1 90 ? 18.078 -4.269 -17.047 1.00 81.31 90 SER A C 1
ATOM 655 O O . SER A 1 90 ? 19.292 -4.324 -16.864 1.00 81.31 90 SER A O 1
ATOM 657 N N . TYR A 1 91 ? 17.545 -4.125 -18.261 1.00 75.12 91 TYR A N 1
ATOM 658 C CA . TYR A 1 91 ? 18.288 -3.982 -19.520 1.00 75.12 91 TYR A CA 1
ATOM 659 C C . TYR A 1 91 ? 18.331 -2.527 -20.023 1.00 75.12 91 TYR A C 1
ATOM 661 O O . TYR A 1 91 ? 18.526 -2.296 -21.212 1.00 75.12 91 TYR A O 1
ATOM 669 N N . SER A 1 92 ? 18.122 -1.545 -19.134 1.00 63.25 92 SER A N 1
ATOM 670 C CA . SER A 1 92 ? 17.771 -0.158 -19.482 1.00 63.25 92 SER A CA 1
ATOM 671 C C . SER A 1 92 ? 16.388 -0.041 -20.150 1.00 63.25 92 SER A C 1
ATOM 673 O O . SER A 1 92 ? 15.735 -1.025 -20.497 1.00 63.25 92 SER A O 1
ATOM 675 N N . ASN A 1 93 ? 15.875 1.183 -20.235 1.00 59.91 93 ASN A N 1
ATOM 676 C CA . ASN A 1 93 ? 14.669 1.541 -20.972 1.00 59.91 93 ASN A CA 1
ATOM 677 C C . ASN A 1 93 ? 14.864 2.931 -21.605 1.00 59.91 93 ASN A C 1
ATOM 679 O O . ASN A 1 93 ? 15.842 3.618 -21.310 1.00 59.91 93 ASN A O 1
ATOM 683 N N . SER A 1 94 ? 13.912 3.379 -22.425 1.00 51.19 94 SER A N 1
ATOM 684 C CA . SER A 1 94 ? 13.986 4.660 -23.150 1.00 51.19 94 SER A CA 1
ATOM 685 C C . SER A 1 94 ? 14.092 5.913 -22.260 1.00 51.19 94 SER A C 1
ATOM 687 O O . SER A 1 94 ? 14.350 6.999 -22.769 1.00 51.19 94 SER A O 1
ATOM 689 N N . TYR A 1 95 ? 13.888 5.787 -20.944 1.00 51.22 95 TYR A N 1
ATOM 690 C CA . TYR A 1 95 ? 13.861 6.890 -19.980 1.00 51.22 95 TYR A CA 1
ATOM 691 C C . TYR A 1 95 ? 14.960 6.809 -18.907 1.00 51.22 95 TYR A C 1
ATOM 693 O O . TYR A 1 95 ? 15.235 7.810 -18.246 1.00 51.22 95 TYR A O 1
ATOM 701 N N . VAL A 1 96 ? 15.582 5.642 -18.698 1.00 54.50 96 VAL A N 1
ATOM 702 C CA . VAL A 1 96 ? 16.559 5.395 -17.627 1.00 54.50 96 VAL A CA 1
ATOM 703 C C . VAL A 1 96 ? 17.706 4.519 -18.141 1.00 54.50 96 VAL A C 1
ATOM 705 O O . VAL A 1 96 ? 17.531 3.335 -18.442 1.00 54.50 96 VAL A O 1
ATOM 708 N N . ASN A 1 97 ? 18.915 5.088 -18.170 1.00 59.31 97 ASN A N 1
ATOM 709 C CA . ASN A 1 97 ? 20.152 4.376 -18.502 1.00 59.31 97 ASN A CA 1
ATOM 710 C C . ASN A 1 97 ? 20.734 3.665 -17.264 1.00 59.31 97 ASN A C 1
ATOM 712 O O . ASN A 1 97 ? 21.770 4.059 -16.734 1.00 59.31 97 ASN A O 1
ATOM 716 N N . LEU A 1 98 ? 20.002 2.669 -16.758 1.00 60.94 98 LEU A N 1
ATOM 717 C CA . LEU A 1 98 ? 20.396 1.818 -15.632 1.00 60.94 98 LEU A CA 1
ATOM 718 C C . LEU A 1 98 ? 20.344 0.348 -16.075 1.00 60.94 98 LEU A C 1
ATOM 720 O O . LEU A 1 98 ? 19.508 -0.424 -15.612 1.00 60.94 98 LEU A O 1
ATOM 724 N N . ALA A 1 99 ? 21.187 -0.017 -17.043 1.00 70.19 99 ALA A N 1
ATOM 725 C CA . ALA A 1 99 ? 21.369 -1.414 -17.424 1.00 70.19 99 ALA A CA 1
ATOM 726 C C . ALA A 1 99 ? 22.249 -2.109 -16.378 1.00 70.19 99 ALA A C 1
ATOM 728 O O . ALA A 1 99 ? 23.397 -1.719 -16.180 1.00 70.19 99 ALA A O 1
ATOM 729 N N . ILE A 1 100 ? 21.703 -3.129 -15.715 1.00 77.94 100 ILE A N 1
ATOM 730 C CA . ILE A 1 100 ? 22.464 -4.030 -14.832 1.00 77.94 100 ILE A CA 1
ATOM 731 C C . ILE A 1 100 ? 22.849 -5.332 -15.548 1.00 77.94 100 ILE A C 1
ATOM 733 O O . ILE A 1 100 ? 23.724 -6.058 -15.089 1.00 77.94 100 ILE A O 1
ATOM 737 N N . PHE A 1 101 ? 22.220 -5.614 -16.692 1.00 78.25 101 PHE A N 1
ATOM 738 C CA . PHE A 1 101 ? 22.621 -6.679 -17.603 1.00 78.25 101 PHE A CA 1
ATOM 739 C C . PHE A 1 101 ? 23.101 -6.076 -18.918 1.00 78.25 101 PHE A C 1
ATOM 741 O O . PHE A 1 101 ? 22.363 -5.341 -19.579 1.00 78.25 101 PHE A O 1
ATOM 748 N N . GLU A 1 102 ? 24.330 -6.411 -19.304 1.00 66.94 102 GLU A N 1
ATOM 749 C CA . GLU A 1 102 ? 24.856 -6.062 -20.618 1.00 66.94 102 GLU A CA 1
ATOM 750 C C . GLU A 1 102 ? 24.265 -6.994 -21.688 1.00 66.94 102 GLU A C 1
ATOM 752 O O . GLU A 1 102 ? 24.173 -8.208 -21.473 1.00 66.94 102 GLU A O 1
ATOM 757 N N . PRO A 1 103 ? 23.843 -6.458 -22.843 1.00 66.00 103 PRO A N 1
ATOM 758 C CA . PRO A 1 103 ? 23.407 -7.285 -23.959 1.00 66.00 103 PRO A CA 1
ATOM 759 C C . PRO A 1 103 ? 24.581 -8.088 -24.537 1.00 66.00 103 PRO A C 1
ATOM 761 O O . PRO A 1 103 ? 25.692 -7.575 -24.655 1.00 66.00 103 PRO A O 1
ATOM 764 N N . ASP A 1 104 ? 24.329 -9.337 -24.948 1.00 68.25 104 ASP A N 1
ATOM 765 C CA . ASP A 1 104 ? 25.349 -10.163 -25.603 1.00 68.25 104 ASP A CA 1
ATOM 766 C C . ASP A 1 104 ? 25.737 -9.536 -26.959 1.00 68.25 104 ASP A C 1
ATOM 768 O O . ASP A 1 104 ? 24.885 -9.440 -27.854 1.00 68.25 104 ASP A O 1
ATOM 772 N N . PRO A 1 105 ? 27.005 -9.132 -27.161 1.00 60.31 105 PRO A N 1
ATOM 773 C CA . PRO A 1 105 ? 27.444 -8.504 -28.404 1.00 60.31 105 PRO A CA 1
ATOM 774 C C . PRO A 1 105 ? 27.284 -9.416 -29.630 1.00 60.31 105 PRO A C 1
ATOM 776 O O . PRO A 1 105 ? 27.170 -8.916 -30.745 1.00 60.31 105 PRO A O 1
ATOM 779 N N . ARG A 1 106 ? 27.195 -10.742 -29.455 1.00 59.34 106 ARG A N 1
ATOM 780 C CA . ARG A 1 106 ? 26.996 -11.699 -30.559 1.00 59.34 106 ARG A CA 1
ATOM 781 C C . ARG A 1 106 ? 25.585 -11.674 -31.148 1.00 59.34 106 ARG A C 1
ATOM 783 O O . ARG A 1 106 ? 25.393 -12.147 -32.260 1.00 59.34 106 ARG A O 1
ATOM 790 N N . HIS A 1 107 ? 24.608 -11.119 -30.432 1.00 56.38 107 HIS A N 1
ATOM 791 C CA . HIS A 1 107 ? 23.229 -10.959 -30.911 1.00 56.38 107 HIS A CA 1
ATOM 792 C C . HIS A 1 107 ? 22.919 -9.531 -31.388 1.00 56.38 107 HIS A C 1
ATOM 794 O O . HIS A 1 107 ? 21.823 -9.268 -31.878 1.00 56.38 107 HIS A O 1
ATOM 800 N N . MET A 1 108 ? 23.883 -8.610 -31.285 1.00 51.50 108 MET A N 1
ATOM 801 C CA . MET A 1 108 ? 23.756 -7.229 -31.765 1.00 51.50 108 MET A CA 1
ATOM 802 C C . MET A 1 108 ? 24.003 -7.090 -33.279 1.00 51.50 108 MET A C 1
ATOM 804 O O . MET A 1 108 ? 23.481 -6.157 -33.889 1.00 51.50 108 MET A O 1
ATOM 808 N N . GLU A 1 109 ? 24.759 -8.004 -33.903 1.00 48.38 109 GLU A N 1
ATOM 809 C CA . GLU A 1 109 ? 25.100 -7.921 -35.337 1.00 48.38 109 GLU A CA 1
ATOM 810 C C . GLU A 1 109 ? 23.966 -8.363 -36.284 1.00 48.38 109 GLU A C 1
ATOM 812 O O . GLU A 1 109 ? 23.927 -7.919 -37.429 1.00 48.38 109 GLU A O 1
ATOM 817 N N . GLU A 1 110 ? 22.995 -9.160 -35.825 1.00 45.41 110 GLU A N 1
ATOM 818 C CA . GLU A 1 110 ? 21.931 -9.708 -36.692 1.00 45.41 110 GLU A CA 1
ATOM 819 C C . GLU A 1 110 ? 20.638 -8.866 -36.735 1.00 45.41 110 GLU A C 1
ATOM 821 O O . GLU A 1 110 ? 19.738 -9.166 -37.517 1.00 45.41 110 GLU A O 1
ATOM 826 N N . GLY A 1 111 ? 20.525 -7.796 -35.936 1.00 45.22 111 GLY A N 1
ATOM 827 C CA . GLY A 1 111 ? 19.248 -7.091 -35.727 1.00 45.22 111 GLY A CA 1
ATOM 828 C C . GLY A 1 111 ? 19.215 -5.592 -36.029 1.00 45.22 111 GLY A C 1
ATOM 829 O O . GLY A 1 111 ? 18.146 -4.992 -35.939 1.00 45.22 111 GLY A O 1
ATOM 830 N N . SER A 1 112 ? 20.336 -4.951 -36.383 1.00 43.38 112 SER A N 1
ATOM 831 C CA . SER A 1 112 ? 20.374 -3.490 -36.573 1.00 43.38 112 SER A CA 1
ATOM 832 C C . SER A 1 112 ? 19.861 -3.045 -37.950 1.00 43.38 112 SER A C 1
ATOM 834 O O . SER A 1 112 ? 20.501 -2.289 -38.677 1.00 43.38 112 SER A O 1
ATOM 836 N N . THR A 1 113 ? 18.655 -3.471 -38.320 1.00 41.56 113 THR A N 1
ATOM 837 C CA . THR A 1 113 ? 17.786 -2.580 -39.088 1.00 41.56 113 THR A CA 1
ATOM 838 C C . THR A 1 113 ? 17.175 -1.624 -38.084 1.00 41.56 113 THR A C 1
ATOM 840 O O . THR A 1 113 ? 16.348 -2.017 -37.268 1.00 41.56 113 THR A O 1
ATOM 843 N N . LYS A 1 114 ? 17.614 -0.367 -38.117 1.00 45.53 114 LYS A N 1
ATOM 844 C CA . LYS A 1 114 ? 16.989 0.747 -37.405 1.00 45.53 114 LYS A CA 1
ATOM 845 C C . LYS A 1 114 ? 15.579 0.926 -37.980 1.00 45.53 114 LYS A C 1
ATOM 847 O O . LYS A 1 114 ? 15.384 1.680 -38.928 1.00 45.53 114 LYS A O 1
ATOM 852 N N . THR A 1 115 ? 14.632 0.118 -37.513 1.00 43.72 115 THR A N 1
ATOM 853 C CA . THR A 1 115 ? 13.263 0.122 -38.016 1.00 43.72 115 THR A CA 1
ATOM 854 C C . THR A 1 115 ? 12.594 1.424 -37.604 1.00 43.72 115 THR A C 1
ATOM 856 O O . THR A 1 115 ? 12.831 1.955 -36.521 1.00 43.72 115 THR A O 1
ATOM 859 N N . THR A 1 116 ? 11.748 1.910 -38.497 1.00 46.34 116 THR A N 1
ATOM 860 C CA . THR A 1 116 ? 10.891 3.101 -38.475 1.00 46.34 116 THR A CA 1
ATOM 861 C C . THR A 1 116 ? 9.829 3.100 -37.358 1.00 46.34 116 THR A C 1
ATOM 863 O O . THR A 1 116 ? 8.718 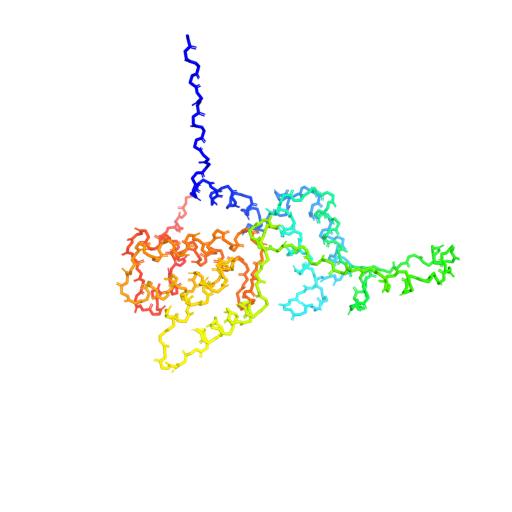3.584 -37.557 1.00 46.34 116 THR A O 1
ATOM 866 N N . ALA A 1 117 ? 10.138 2.542 -36.181 1.00 49.16 117 ALA A N 1
ATOM 867 C CA . ALA A 1 117 ? 9.205 2.393 -35.062 1.00 49.16 117 ALA A CA 1
ATOM 868 C C . ALA A 1 117 ? 8.607 3.744 -34.620 1.00 49.16 117 ALA A C 1
ATOM 870 O O . ALA A 1 117 ? 7.402 3.833 -34.401 1.00 49.16 117 ALA A O 1
ATOM 871 N N . ASP A 1 118 ? 9.413 4.812 -34.636 1.00 52.47 118 ASP A N 1
ATOM 872 C CA . ASP A 1 118 ? 8.970 6.178 -34.317 1.00 52.47 118 ASP A CA 1
ATOM 873 C C . ASP A 1 118 ? 7.869 6.701 -35.268 1.00 52.47 118 ASP A C 1
ATOM 875 O O . ASP A 1 118 ? 7.027 7.499 -34.862 1.00 52.47 118 ASP A O 1
ATOM 879 N N . GLU A 1 119 ? 7.835 6.250 -36.529 1.00 53.59 119 GLU A N 1
ATOM 880 C CA . GLU A 1 119 ? 6.808 6.651 -37.506 1.00 53.59 119 GLU A CA 1
ATOM 881 C C . GLU A 1 119 ? 5.527 5.809 -37.393 1.00 53.59 119 GLU A C 1
ATOM 883 O O . GLU A 1 119 ? 4.447 6.286 -37.745 1.00 53.59 119 GLU A O 1
ATOM 888 N N . GLN A 1 120 ? 5.621 4.570 -36.894 1.00 54.19 120 GLN A N 1
ATOM 889 C CA . GLN A 1 120 ? 4.471 3.672 -36.719 1.00 54.19 120 GLN A CA 1
ATOM 890 C C . GLN A 1 120 ? 3.643 4.017 -35.473 1.00 54.19 120 GLN A C 1
ATOM 892 O O . GLN A 1 120 ? 2.416 3.909 -35.511 1.00 54.19 120 GLN A O 1
ATOM 897 N N . ASP A 1 121 ? 4.283 4.512 -34.412 1.00 56.06 121 ASP A N 1
ATOM 898 C CA . ASP A 1 121 ? 3.597 4.905 -33.175 1.00 56.06 121 ASP A CA 1
ATOM 899 C C . ASP A 1 121 ? 2.921 6.285 -33.265 1.00 56.06 121 ASP A C 1
ATOM 901 O O . ASP A 1 121 ? 2.007 6.583 -32.494 1.00 56.06 121 ASP A O 1
ATOM 905 N N . ALA A 1 122 ? 3.290 7.115 -34.250 1.00 60.50 122 ALA A N 1
ATOM 906 C CA . ALA A 1 122 ? 2.763 8.472 -34.427 1.00 60.50 122 ALA A CA 1
ATOM 907 C C . ALA A 1 122 ? 1.242 8.534 -34.702 1.00 60.50 122 ALA A C 1
ATOM 909 O O . ALA A 1 122 ? 0.632 9.595 -34.565 1.00 60.50 122 ALA A O 1
ATOM 910 N N . GLY A 1 123 ? 0.626 7.409 -35.089 1.00 62.78 123 GLY A N 1
ATOM 911 C CA . GLY A 1 123 ? -0.813 7.285 -35.345 1.00 62.78 123 GLY A CA 1
ATOM 912 C C . GLY A 1 123 ? -1.614 6.565 -34.254 1.00 62.78 123 GLY A C 1
ATOM 913 O O . GLY A 1 123 ? -2.830 6.429 -34.398 1.00 62.78 123 GLY A O 1
ATOM 914 N N . LEU A 1 124 ? -0.972 6.077 -33.186 1.00 67.25 124 LEU A N 1
ATOM 915 C CA . LEU A 1 124 ? -1.655 5.347 -32.117 1.00 67.25 124 LEU A CA 1
ATOM 916 C C . LEU A 1 124 ? -2.241 6.327 -31.092 1.00 67.25 124 LEU A C 1
ATOM 918 O O . LEU A 1 124 ? -1.526 7.033 -30.385 1.00 67.25 124 LEU A O 1
ATOM 922 N N . GLU A 1 125 ? -3.570 6.356 -30.982 1.00 76.31 125 GLU A N 1
ATOM 923 C CA . GLU A 1 125 ? -4.248 7.070 -29.900 1.00 76.31 125 GLU A CA 1
ATOM 924 C C . GLU A 1 125 ? -3.914 6.389 -28.563 1.00 76.31 125 GLU A C 1
ATOM 926 O O . GLU A 1 125 ? -4.360 5.269 -28.293 1.00 76.31 125 GLU A O 1
ATOM 931 N N . LEU A 1 126 ? -3.138 7.064 -27.708 1.00 68.81 126 LEU A N 1
ATOM 932 C CA . LEU A 1 126 ? -2.821 6.571 -26.370 1.00 68.81 126 LEU A CA 1
ATOM 933 C C . LEU A 1 126 ? -4.080 6.591 -25.494 1.00 68.81 126 LEU A C 1
ATOM 935 O O . LEU A 1 126 ? -4.416 7.592 -24.860 1.00 68.81 126 LEU A O 1
ATOM 939 N N . ARG A 1 127 ? -4.779 5.458 -25.437 1.00 75.25 127 ARG A N 1
ATOM 940 C CA . ARG A 1 127 ? -5.898 5.263 -24.516 1.00 75.25 127 ARG A CA 1
ATOM 941 C C . ARG A 1 127 ? -5.372 4.812 -23.166 1.00 75.25 127 ARG A C 1
ATOM 943 O O . ARG A 1 127 ? -4.955 3.670 -23.001 1.00 75.25 127 ARG A O 1
ATOM 950 N N . ILE A 1 128 ? -5.411 5.719 -22.196 1.00 76.69 128 ILE A N 1
ATOM 951 C CA . ILE A 1 128 ? -5.074 5.402 -20.809 1.00 76.69 128 ILE A CA 1
ATOM 952 C C . ILE A 1 128 ? -6.216 4.541 -20.246 1.00 76.69 128 ILE A C 1
ATOM 954 O O . ILE A 1 128 ? -7.354 5.020 -20.191 1.00 76.69 128 ILE A O 1
ATOM 958 N N . PRO A 1 129 ? -5.964 3.276 -19.861 1.00 82.69 129 PRO A N 1
ATOM 959 C CA . PRO A 1 129 ? -6.997 2.447 -19.262 1.00 82.69 129 PRO A CA 1
ATOM 960 C C . PRO A 1 129 ? -7.440 3.051 -17.922 1.00 82.69 129 PRO A C 1
ATOM 962 O O . PRO A 1 129 ? -6.664 3.764 -17.277 1.00 82.69 129 PRO A O 1
ATOM 965 N N . PRO A 1 130 ? -8.671 2.772 -17.462 1.00 88.81 130 PRO A N 1
ATOM 966 C CA . PRO A 1 130 ? -9.064 3.164 -16.120 1.00 88.81 130 PRO A CA 1
ATOM 967 C C . PRO A 1 130 ? -8.100 2.555 -15.096 1.00 88.81 130 PRO A C 1
ATOM 969 O O . PRO A 1 130 ? -7.660 1.417 -15.248 1.00 88.81 130 PRO A O 1
ATOM 972 N N . VAL A 1 131 ? -7.769 3.323 -14.060 1.00 86.94 131 VAL A N 1
ATOM 973 C CA . VAL A 1 131 ? -6.758 2.946 -13.055 1.00 86.94 131 VAL A CA 1
ATOM 974 C C . VAL A 1 131 ? -7.416 2.548 -11.738 1.00 86.94 131 VAL A C 1
ATOM 976 O O . VAL A 1 131 ? -6.961 1.635 -11.056 1.00 86.94 131 VAL A O 1
ATOM 979 N N . PHE A 1 132 ? -8.511 3.214 -11.377 1.00 91.44 132 PHE A N 1
ATOM 980 C CA . PHE A 1 132 ? -9.137 3.059 -10.070 1.00 91.44 132 PHE A CA 1
ATOM 981 C C . PHE A 1 132 ? -10.268 2.030 -10.094 1.00 91.44 132 PHE A C 1
ATOM 983 O O . PHE A 1 132 ? -10.788 1.684 -11.156 1.00 91.44 132 PHE A O 1
ATOM 990 N N . ASP A 1 133 ? -10.637 1.543 -8.905 1.00 91.00 133 ASP A N 1
ATOM 991 C CA . ASP A 1 133 ? -11.648 0.496 -8.703 1.00 91.00 133 ASP A CA 1
ATOM 992 C C . ASP A 1 133 ? -11.466 -0.688 -9.664 1.00 91.00 133 ASP A C 1
ATOM 994 O O . ASP A 1 133 ? -12.299 -0.934 -10.533 1.00 91.00 133 ASP A O 1
ATOM 998 N N . ARG A 1 134 ? -10.339 -1.405 -9.550 1.00 89.06 134 ARG A N 1
ATOM 999 C CA . ARG A 1 134 ? -10.046 -2.597 -10.375 1.00 89.06 134 ARG A CA 1
ATOM 1000 C C . ARG A 1 134 ? -10.143 -2.311 -11.879 1.00 89.06 134 ARG A C 1
ATOM 1002 O O . ARG A 1 134 ? -10.816 -3.022 -12.621 1.00 89.06 134 ARG A O 1
ATOM 1009 N N . CYS A 1 135 ? -9.485 -1.236 -12.306 1.00 90.38 135 CYS A N 1
ATOM 1010 C CA . CYS A 1 135 ? -9.447 -0.792 -13.699 1.00 90.38 135 CYS A CA 1
ATOM 1011 C C . CYS A 1 135 ? -10.831 -0.522 -14.317 1.00 90.38 135 CYS A C 1
ATOM 1013 O O . CYS A 1 135 ? -11.020 -0.684 -15.523 1.00 90.38 135 CYS A O 1
ATOM 1015 N N . SER A 1 136 ? -11.799 -0.081 -13.509 1.00 92.69 136 SER A N 1
ATOM 1016 C CA . SER A 1 136 ? -13.151 0.269 -13.973 1.00 92.69 136 SER A CA 1
ATOM 1017 C C . SER A 1 136 ? -13.449 1.769 -13.919 1.00 92.69 136 SER A C 1
ATOM 1019 O O . SER A 1 136 ? -14.385 2.241 -14.569 1.00 92.69 136 SER A O 1
ATOM 1021 N N . LYS A 1 137 ? -12.646 2.545 -13.178 1.00 92.12 137 LYS A N 1
ATOM 1022 C CA . LYS A 1 137 ? -12.879 3.970 -12.944 1.00 92.12 137 LYS A CA 1
ATOM 1023 C C . LYS A 1 137 ? -11.731 4.845 -13.439 1.00 92.12 137 LYS A C 1
ATOM 1025 O O . LYS A 1 137 ? -10.566 4.674 -13.076 1.00 92.12 137 LYS A O 1
ATOM 1030 N N . VAL A 1 138 ? -12.102 5.847 -14.233 1.00 91.69 138 VAL A N 1
ATOM 1031 C CA . VAL A 1 138 ? -11.268 7.008 -14.554 1.00 91.69 138 VAL A CA 1
ATOM 1032 C C . VAL A 1 138 ? -11.669 8.137 -13.605 1.00 91.69 138 VAL A C 1
ATOM 1034 O O . VAL A 1 138 ? -12.855 8.466 -13.506 1.00 91.69 138 VAL A O 1
ATOM 1037 N N . LEU A 1 139 ? -10.702 8.701 -12.880 1.00 90.69 139 LEU A N 1
ATOM 1038 C CA . LEU A 1 139 ? -10.896 9.940 -12.126 1.00 90.69 139 LEU A CA 1
ATOM 1039 C C . LEU A 1 139 ? -10.451 11.128 -12.970 1.00 90.69 139 LEU A C 1
ATOM 1041 O O . LEU A 1 139 ? -9.417 11.059 -13.636 1.00 90.69 139 LEU A O 1
ATOM 1045 N N . ASP A 1 140 ? -11.212 12.217 -12.894 1.00 91.88 140 ASP A N 1
ATOM 1046 C CA . ASP A 1 140 ? -10.859 13.473 -13.546 1.00 9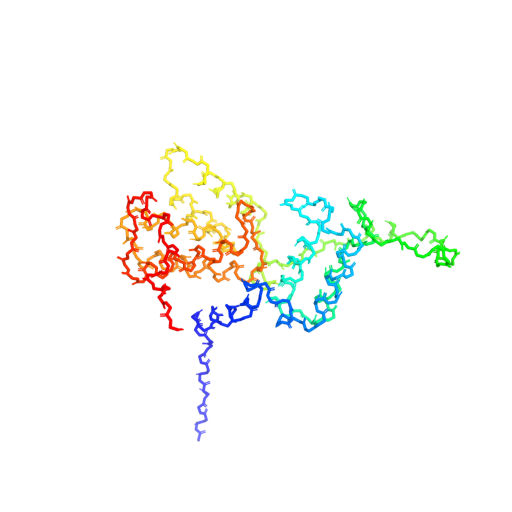1.88 140 ASP A CA 1
ATOM 1047 C C . ASP A 1 140 ? -9.464 13.951 -13.082 1.00 91.88 140 ASP A C 1
ATOM 1049 O O . ASP A 1 140 ? -9.179 13.911 -11.879 1.00 91.88 140 ASP A O 1
ATOM 1053 N N . PRO A 1 141 ? -8.575 14.387 -13.994 1.00 91.56 141 PRO A N 1
ATOM 1054 C CA . PRO A 1 141 ? -7.243 14.858 -13.623 1.00 91.56 141 PRO A CA 1
ATOM 1055 C C . PRO A 1 141 ? -7.255 16.012 -12.610 1.00 91.56 141 PRO A C 1
ATOM 1057 O O . PRO A 1 141 ? -6.396 16.058 -11.730 1.00 91.56 141 PRO A O 1
ATOM 1060 N N . GLY A 1 142 ? -8.233 16.919 -12.689 1.00 96.06 142 GLY A N 1
ATOM 1061 C CA . GLY A 1 142 ? -8.403 18.015 -11.736 1.00 96.06 142 GLY A CA 1
ATOM 1062 C C . GLY A 1 142 ? -8.757 17.516 -10.336 1.00 96.06 142 GLY A C 1
ATOM 1063 O O . GLY A 1 142 ? -8.189 17.998 -9.356 1.00 96.06 142 GLY A O 1
ATOM 1064 N N . GLU A 1 143 ? -9.611 16.496 -10.229 1.00 95.44 143 GLU A N 1
ATOM 1065 C CA . GLU A 1 143 ? -9.925 15.851 -8.945 1.00 95.44 143 GLU A CA 1
ATOM 1066 C C . GLU A 1 143 ? -8.694 15.152 -8.344 1.00 95.44 143 GLU A C 1
ATOM 1068 O O . GLU A 1 143 ? -8.469 15.237 -7.136 1.00 95.44 143 GLU A O 1
ATOM 1073 N N . GLN A 1 144 ? -7.854 14.519 -9.172 1.00 93.94 144 GLN A N 1
ATOM 1074 C CA . GLN A 1 144 ? -6.603 13.901 -8.712 1.00 93.94 144 GLN A CA 1
ATOM 1075 C C . GLN A 1 144 ? -5.613 14.943 -8.165 1.00 93.94 144 GLN A C 1
ATOM 1077 O O . GLN A 1 144 ? -5.025 14.737 -7.101 1.00 93.94 144 GLN A O 1
ATOM 1082 N N . ILE A 1 145 ? -5.454 16.074 -8.863 1.00 96.56 145 ILE A N 1
ATOM 1083 C CA . ILE A 1 145 ? -4.602 17.192 -8.426 1.00 96.56 145 ILE A CA 1
ATOM 1084 C C . ILE A 1 145 ? -5.136 17.783 -7.118 1.00 96.56 145 ILE A C 1
ATOM 1086 O O . ILE A 1 145 ? -4.385 17.920 -6.154 1.00 96.56 145 ILE A O 1
ATOM 1090 N N . ALA A 1 146 ? -6.441 18.058 -7.051 1.00 97.81 146 ALA A N 1
ATOM 1091 C CA . ALA A 1 146 ? -7.073 18.603 -5.856 1.00 97.81 146 ALA A CA 1
ATOM 1092 C C . ALA A 1 146 ? -6.924 17.664 -4.648 1.00 97.81 146 ALA A C 1
ATOM 1094 O O . ALA A 1 146 ? -6.618 18.125 -3.550 1.00 97.81 146 ALA A O 1
ATOM 1095 N N . ALA A 1 147 ? -7.097 16.350 -4.836 1.00 97.62 147 ALA A N 1
ATOM 1096 C CA . ALA A 1 147 ? -6.900 15.367 -3.772 1.00 97.62 147 ALA A CA 1
ATOM 1097 C C . ALA A 1 147 ? -5.459 15.383 -3.239 1.00 97.62 147 ALA A C 1
ATOM 1099 O O . ALA A 1 147 ? -5.259 15.404 -2.023 1.00 97.62 147 ALA A O 1
ATOM 1100 N N . ARG A 1 148 ? -4.462 15.415 -4.135 1.00 96.69 148 ARG A N 1
ATOM 1101 C CA . ARG A 1 148 ? -3.040 15.504 -3.770 1.00 96.69 148 ARG A CA 1
ATOM 1102 C C . ARG A 1 148 ? -2.754 16.765 -2.957 1.00 96.69 148 ARG A C 1
ATOM 1104 O O . ARG A 1 148 ? -2.103 16.673 -1.920 1.00 96.69 148 ARG A O 1
ATOM 1111 N N . ASP A 1 149 ? -3.234 17.915 -3.418 1.00 96.38 149 ASP A N 1
ATOM 1112 C CA . ASP A 1 149 ? -2.936 19.205 -2.791 1.00 96.38 149 ASP A CA 1
ATOM 1113 C C . ASP A 1 149 ? -3.589 19.316 -1.407 1.00 96.38 149 ASP A C 1
ATOM 1115 O O . ASP A 1 149 ? -2.926 19.705 -0.449 1.00 96.38 149 ASP A O 1
ATOM 1119 N N . LEU A 1 150 ? -4.840 18.858 -1.268 1.00 97.31 150 LEU A N 1
ATOM 1120 C CA . LEU A 1 150 ? -5.532 18.775 0.024 1.00 97.31 150 LEU A CA 1
ATOM 1121 C C . LEU A 1 150 ? -4.819 17.844 1.009 1.00 97.31 150 LEU A C 1
ATOM 1123 O O . LEU A 1 150 ? -4.723 18.156 2.194 1.00 97.31 150 LEU A O 1
ATOM 1127 N N . TYR A 1 151 ? -4.324 16.698 0.533 1.00 96.88 151 TYR A N 1
ATOM 1128 C CA . TYR A 1 151 ? -3.546 15.785 1.367 1.00 96.88 151 TYR A CA 1
ATOM 1129 C C . TYR A 1 151 ? -2.227 16.417 1.809 1.00 96.88 151 TYR A C 1
ATOM 1131 O O . TYR A 1 151 ? -1.866 16.335 2.981 1.00 96.88 151 TYR A O 1
ATOM 1139 N N . TRP A 1 152 ? -1.510 17.061 0.885 1.00 94.38 152 TRP A N 1
ATOM 1140 C CA . TRP A 1 152 ? -0.252 17.729 1.198 1.00 94.38 152 TRP A CA 1
ATOM 1141 C C . TRP A 1 152 ? -0.453 18.827 2.242 1.00 94.38 152 TRP A C 1
ATOM 1143 O O . TRP A 1 152 ? 0.270 18.865 3.237 1.00 94.38 152 TRP A O 1
ATOM 1153 N N . GLU A 1 153 ? -1.489 19.649 2.070 1.00 94.62 153 GLU A N 1
ATOM 1154 C CA . GLU A 1 153 ? -1.872 20.661 3.049 1.00 94.62 153 GLU A CA 1
ATOM 1155 C C . GLU A 1 153 ? -2.189 20.021 4.404 1.00 94.62 153 GLU A C 1
ATOM 1157 O O . GLU A 1 153 ? -1.604 20.419 5.405 1.00 94.62 153 GLU A O 1
ATOM 1162 N N . ALA A 1 154 ? -3.013 18.968 4.452 1.00 94.44 154 ALA A N 1
ATOM 1163 C CA . ALA A 1 154 ? -3.360 18.290 5.703 1.00 94.44 154 ALA A CA 1
ATOM 1164 C C . ALA A 1 154 ? -2.142 17.774 6.487 1.00 94.44 154 ALA A C 1
ATOM 1166 O O . ALA A 1 154 ? -2.193 17.720 7.715 1.00 94.44 154 ALA A O 1
ATOM 1167 N N . ILE A 1 155 ? -1.062 17.389 5.798 1.00 91.56 155 ILE A N 1
ATOM 1168 C CA . ILE A 1 155 ? 0.131 16.830 6.445 1.00 91.56 155 ILE A CA 1
ATOM 1169 C C . ILE A 1 155 ? 1.131 17.916 6.845 1.00 91.56 155 ILE A C 1
ATOM 1171 O O . ILE A 1 155 ? 1.769 17.803 7.888 1.00 91.56 155 ILE A O 1
ATOM 1175 N N . CYS A 1 156 ? 1.299 18.948 6.021 1.00 86.62 156 CYS A N 1
ATOM 1176 C CA . CYS A 1 156 ? 2.244 20.030 6.294 1.00 86.62 156 CYS A CA 1
ATOM 1177 C C . CYS A 1 156 ? 1.710 21.086 7.272 1.00 86.62 156 CYS A C 1
ATOM 1179 O O . CYS A 1 156 ? 2.459 21.981 7.650 1.00 86.62 156 CYS A O 1
ATOM 1181 N N . SER A 1 157 ? 0.424 21.046 7.614 1.00 70.56 157 SER A N 1
ATOM 1182 C CA . SER A 1 157 ? -0.275 22.195 8.188 1.00 70.56 157 SER A CA 1
ATOM 1183 C C . SER A 1 157 ? 0.033 22.483 9.667 1.00 70.56 157 SER A C 1
ATOM 1185 O O . SER A 1 157 ? -0.275 21.683 10.550 1.00 70.56 157 SER A O 1
ATOM 1187 N N . ASP A 1 158 ? 0.483 23.731 9.876 1.00 57.31 158 ASP A N 1
ATOM 1188 C CA . ASP A 1 158 ? 0.270 24.618 11.040 1.00 57.31 158 ASP A CA 1
ATOM 1189 C C . ASP A 1 158 ? -0.933 25.583 10.803 1.00 57.31 158 ASP A C 1
ATOM 1191 O O . ASP A 1 158 ? -1.062 26.646 11.415 1.00 57.31 158 ASP A O 1
ATOM 1195 N N . GLY A 1 159 ? -1.755 25.290 9.795 1.00 54.38 159 GLY A N 1
ATOM 1196 C CA . GLY A 1 159 ? -2.745 26.165 9.168 1.00 54.38 159 GLY A CA 1
ATOM 1197 C C . GLY A 1 159 ? -4.057 26.363 9.937 1.00 54.38 159 GLY A C 1
ATOM 1198 O O . GLY A 1 159 ? -4.337 25.735 10.954 1.00 54.38 159 GLY A O 1
ATOM 1199 N N . LYS A 1 160 ? -4.888 27.285 9.422 1.00 58.62 160 LYS A N 1
ATOM 1200 C CA . LYS A 1 160 ? -6.160 27.716 10.040 1.00 58.62 160 LYS A CA 1
ATOM 1201 C C . LYS A 1 160 ? -7.293 26.684 9.920 1.00 58.62 160 LYS A C 1
ATOM 1203 O O . LYS A 1 160 ? -8.193 26.691 10.756 1.00 58.62 160 LYS A O 1
ATOM 1208 N N . GLU A 1 161 ? -7.287 25.856 8.870 1.00 76.00 161 GLU A N 1
ATOM 1209 C CA . GLU A 1 161 ? -8.263 24.775 8.658 1.00 76.00 161 GLU A CA 1
ATOM 1210 C C . GLU A 1 161 ? -7.764 23.490 9.338 1.00 76.00 161 GLU A C 1
ATOM 1212 O O . GLU A 1 161 ? -6.592 23.131 9.236 1.00 76.00 161 GLU A O 1
ATOM 1217 N N . GLY A 1 162 ? -8.648 22.790 10.052 1.00 88.75 162 GLY A N 1
ATOM 1218 C CA . GLY A 1 162 ? -8.286 21.553 10.744 1.00 88.75 162 GLY A CA 1
ATOM 1219 C C . GLY A 1 162 ? -8.017 20.403 9.770 1.00 88.75 162 GLY A C 1
ATOM 1220 O O . GLY A 1 162 ? -8.794 20.187 8.838 1.00 88.75 162 GLY A O 1
ATOM 1221 N N . ALA A 1 163 ? -6.970 19.615 10.039 1.00 93.88 163 ALA A N 1
ATOM 1222 C CA . ALA A 1 163 ? -6.544 18.485 9.206 1.00 93.88 163 ALA A CA 1
ATOM 1223 C C . ALA A 1 163 ? -7.686 17.513 8.846 1.00 93.88 163 ALA A C 1
ATOM 1225 O O . ALA A 1 163 ? -7.734 17.007 7.729 1.00 93.88 163 ALA A O 1
ATOM 1226 N N . GLU A 1 164 ? -8.651 17.291 9.747 1.00 94.94 164 GLU A N 1
ATO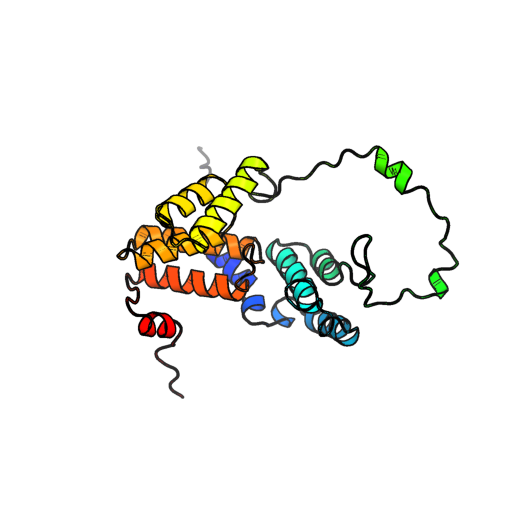M 1227 C CA . GLU A 1 164 ? -9.810 16.432 9.470 1.00 94.94 164 GLU A CA 1
ATOM 1228 C C . GLU A 1 164 ? -10.631 16.907 8.257 1.00 94.94 164 GLU A C 1
ATOM 1230 O O . GLU A 1 164 ? -10.998 16.095 7.407 1.00 94.94 164 GLU A O 1
ATOM 1235 N N . SER A 1 165 ? -10.916 18.211 8.164 1.00 95.69 165 SER A N 1
ATOM 1236 C CA . SER A 1 165 ? -11.719 18.785 7.073 1.00 95.69 165 SER A CA 1
ATOM 1237 C C . SER A 1 165 ? -11.027 18.587 5.725 1.00 95.69 165 SER A C 1
ATOM 1239 O O . SER A 1 165 ? -11.634 18.099 4.766 1.00 95.69 165 SER A O 1
ATOM 1241 N N . LEU A 1 166 ? -9.725 18.884 5.683 1.00 97.50 166 LEU A N 1
ATOM 1242 C CA . LEU A 1 166 ? -8.885 18.711 4.501 1.00 97.50 166 LEU A CA 1
ATOM 1243 C C . LEU A 1 166 ? -8.849 17.246 4.048 1.00 97.50 166 LEU A C 1
ATOM 1245 O O . LEU A 1 166 ? -9.052 16.964 2.868 1.00 97.50 166 LEU A O 1
ATOM 1249 N N . LEU A 1 167 ? -8.685 16.302 4.981 1.00 97.81 167 LEU A N 1
ATOM 1250 C CA . LEU A 1 167 ? -8.643 14.867 4.679 1.00 97.81 167 LEU A CA 1
ATOM 1251 C C . LEU A 1 167 ? -9.982 14.342 4.159 1.00 97.81 167 LEU A C 1
ATOM 1253 O O . LEU A 1 167 ? -10.007 13.593 3.185 1.00 97.81 167 LEU A O 1
ATOM 1257 N N . ARG A 1 168 ? -11.110 14.762 4.741 1.00 98.06 168 ARG A N 1
ATOM 1258 C CA . ARG A 1 168 ? -12.438 14.366 4.243 1.00 98.06 168 ARG A CA 1
ATOM 1259 C C . ARG A 1 168 ? -12.685 14.870 2.824 1.00 98.06 168 ARG A C 1
ATOM 1261 O O . ARG A 1 168 ? -13.215 14.131 1.997 1.00 98.06 168 ARG A O 1
ATOM 1268 N N . ARG A 1 169 ? -12.268 16.102 2.519 1.00 98.00 169 ARG A N 1
ATOM 1269 C CA . ARG A 1 169 ? -12.336 16.659 1.160 1.00 98.00 169 ARG A CA 1
ATOM 1270 C C . ARG A 1 169 ? -11.396 15.918 0.209 1.00 98.00 169 ARG A C 1
ATOM 1272 O O . ARG A 1 169 ? -11.819 15.586 -0.891 1.00 98.00 169 ARG A O 1
ATOM 1279 N N . CYS A 1 170 ? -10.171 15.611 0.636 1.00 98.25 170 CYS A N 1
ATOM 1280 C CA . CYS A 1 170 ? -9.214 14.807 -0.128 1.00 98.25 170 CYS A CA 1
ATOM 1281 C C . CYS A 1 170 ? -9.822 13.451 -0.526 1.00 98.25 170 CYS A C 1
ATOM 1283 O O . CYS A 1 170 ? -9.870 13.118 -1.708 1.00 98.25 170 CYS A O 1
ATOM 1285 N N . ILE A 1 171 ? -10.376 12.723 0.445 1.00 98.50 171 ILE A N 1
ATOM 1286 C CA . ILE A 1 171 ? -11.020 11.420 0.240 1.00 98.50 171 ILE A CA 1
ATOM 1287 C C . ILE A 1 171 ? -12.233 11.535 -0.690 1.00 98.50 171 ILE A C 1
ATOM 1289 O O . ILE A 1 171 ? -12.427 10.687 -1.556 1.00 98.50 171 ILE A O 1
ATOM 1293 N N . ALA A 1 172 ? -13.038 12.593 -0.562 1.00 98.19 172 ALA A N 1
ATOM 1294 C CA . ALA A 1 172 ? -14.169 12.817 -1.460 1.00 98.19 172 ALA A CA 1
ATOM 1295 C C . ALA A 1 172 ? -13.733 13.024 -2.924 1.00 98.19 172 ALA A C 1
ATOM 1297 O O . ALA A 1 172 ? -14.460 12.634 -3.835 1.00 98.19 172 ALA A O 1
ATOM 1298 N N . LYS A 1 173 ? -12.552 13.618 -3.147 1.00 98.06 173 LYS A N 1
ATOM 1299 C CA . LYS A 1 173 ? -11.952 13.818 -4.476 1.00 98.06 173 LYS A CA 1
ATOM 1300 C C . LYS A 1 173 ? -11.310 12.546 -5.030 1.00 98.06 173 LYS A C 1
ATOM 1302 O O . LYS A 1 173 ? -11.450 12.249 -6.214 1.00 98.06 173 LYS A O 1
ATOM 1307 N N . ASN A 1 174 ? -10.624 11.784 -4.182 1.00 97.50 174 ASN A N 1
ATOM 1308 C CA . ASN A 1 174 ? -10.029 10.507 -4.551 1.00 97.50 174 ASN A CA 1
ATOM 1309 C C . ASN A 1 174 ? -10.148 9.490 -3.401 1.00 97.50 174 ASN A C 1
ATOM 1311 O O . ASN A 1 174 ? -9.284 9.453 -2.522 1.00 97.50 174 ASN A O 1
ATOM 1315 N N . PRO A 1 175 ? -11.183 8.630 -3.413 1.00 97.06 175 PRO A N 1
ATOM 1316 C CA . PRO A 1 175 ? -11.405 7.667 -2.339 1.00 97.06 175 PRO A CA 1
ATOM 1317 C C . PRO A 1 175 ? -10.516 6.422 -2.449 1.00 97.06 175 PRO A C 1
ATOM 1319 O O . PRO A 1 175 ? -10.558 5.578 -1.560 1.00 97.06 175 PRO A O 1
ATOM 1322 N N . TYR A 1 176 ? -9.731 6.282 -3.522 1.00 96.62 176 TYR A N 1
ATOM 1323 C CA . TYR A 1 176 ? -9.023 5.046 -3.872 1.00 96.62 176 TYR A CA 1
ATOM 1324 C C . TYR A 1 176 ? -7.575 4.981 -3.376 1.00 96.62 176 TYR A C 1
ATOM 1326 O O . TYR A 1 176 ? -6.873 4.022 -3.690 1.00 96.62 176 TYR A O 1
ATOM 1334 N N . VAL A 1 177 ? -7.123 5.988 -2.628 1.00 96.75 177 VAL A N 1
ATOM 1335 C CA . VAL A 1 177 ? -5.781 6.050 -2.034 1.00 96.75 177 VAL A CA 1
ATOM 1336 C C . VAL A 1 177 ? -5.910 5.820 -0.535 1.00 96.75 177 VAL A C 1
ATOM 1338 O O . VAL A 1 177 ? -6.721 6.476 0.113 1.00 96.75 177 VAL A O 1
ATOM 1341 N N . GLY A 1 178 ? -5.136 4.891 0.025 1.00 97.62 178 GLY A N 1
ATOM 1342 C CA . GLY A 1 178 ? -5.325 4.443 1.406 1.00 97.62 178 GLY A CA 1
ATOM 1343 C C . GLY A 1 178 ? -4.797 5.408 2.469 1.00 97.62 178 GLY A C 1
ATOM 1344 O O . GLY A 1 178 ? -5.385 5.543 3.540 1.00 97.62 178 GLY A O 1
ATOM 1345 N N . GLU A 1 179 ? -3.715 6.122 2.192 1.00 98.19 179 GLU A N 1
ATOM 1346 C CA . GLU A 1 179 ? -3.022 6.959 3.170 1.00 98.19 179 GLU A CA 1
ATOM 1347 C C . GLU A 1 179 ? -3.858 8.142 3.688 1.00 98.19 179 GLU A C 1
ATOM 1349 O O . GLU A 1 179 ? -3.859 8.349 4.902 1.00 98.19 179 GLU A O 1
ATOM 1354 N N . PRO A 1 180 ? -4.639 8.880 2.869 1.00 98.44 180 PRO A N 1
ATOM 1355 C CA . PRO A 1 180 ? -5.594 9.867 3.378 1.00 98.44 180 PRO A CA 1
ATOM 1356 C C . PRO A 1 180 ? -6.571 9.298 4.418 1.00 98.44 180 PRO A C 1
ATOM 1358 O O . PRO A 1 180 ? -6.833 9.948 5.431 1.00 98.44 180 PRO A O 1
ATOM 1361 N N . TRP A 1 181 ? -7.063 8.069 4.223 1.00 98.62 181 TRP A N 1
ATOM 1362 C CA . TRP A 1 181 ? -7.931 7.392 5.193 1.00 98.62 181 TRP A CA 1
ATOM 1363 C C . TRP A 1 181 ? -7.194 7.041 6.487 1.00 98.62 181 TRP A C 1
ATOM 1365 O O . TRP A 1 181 ? -7.726 7.249 7.578 1.00 98.62 181 TRP A O 1
ATOM 1375 N N . LEU A 1 182 ? -5.958 6.546 6.385 1.00 98.31 182 LEU A N 1
ATOM 1376 C CA . LEU A 1 182 ? -5.134 6.217 7.552 1.00 98.31 182 LEU A CA 1
ATOM 1377 C C . LEU A 1 182 ? -4.794 7.466 8.375 1.00 98.31 182 LEU A C 1
ATOM 1379 O O . LEU A 1 182 ? -4.881 7.446 9.602 1.00 98.31 182 LEU A O 1
ATOM 1383 N N . VAL A 1 183 ? -4.472 8.576 7.715 1.00 97.56 183 VAL A N 1
ATOM 1384 C CA . VAL A 1 183 ? -4.206 9.850 8.394 1.00 97.56 183 VAL A CA 1
ATOM 1385 C C . VAL A 1 183 ? -5.492 10.412 9.009 1.00 97.56 183 VAL A C 1
ATOM 1387 O O . VAL A 1 183 ? -5.459 10.910 10.135 1.00 97.56 183 VAL A O 1
ATOM 1390 N N . LEU A 1 184 ? -6.646 10.265 8.345 1.00 97.94 184 LEU A N 1
ATOM 1391 C CA . LEU A 1 184 ? -7.942 10.619 8.933 1.00 97.94 184 LEU A CA 1
ATOM 1392 C C . LEU A 1 184 ? -8.207 9.812 10.211 1.00 97.94 184 LEU A C 1
ATOM 1394 O O . LEU A 1 184 ? -8.583 10.393 11.228 1.00 97.94 184 LEU A O 1
ATOM 1398 N N . ALA A 1 185 ? -7.958 8.500 10.195 1.00 97.69 185 ALA A N 1
ATOM 1399 C CA . ALA A 1 185 ? -8.090 7.657 11.381 1.00 97.69 185 ALA A CA 1
ATOM 1400 C C . ALA A 1 185 ? -7.209 8.158 12.537 1.00 97.69 185 ALA A C 1
ATOM 1402 O O . ALA A 1 185 ? -7.685 8.289 13.665 1.00 97.69 185 ALA A O 1
ATOM 1403 N N . GLN A 1 186 ? -5.955 8.521 12.255 1.00 95.25 186 GLN A N 1
ATOM 1404 C CA . GLN A 1 186 ? -5.045 9.089 13.251 1.00 95.25 186 GLN A CA 1
ATOM 1405 C C . GLN A 1 186 ? -5.584 10.394 13.853 1.00 95.25 186 GLN A C 1
ATOM 1407 O O . GLN A 1 186 ? -5.549 10.573 15.073 1.00 95.25 186 GLN A O 1
ATOM 1412 N N . VAL A 1 187 ? -6.112 11.299 13.023 1.00 95.00 187 VAL A N 1
ATOM 1413 C CA . VAL A 1 187 ? -6.714 12.562 13.481 1.00 95.00 187 VAL A CA 1
ATOM 1414 C C . VAL A 1 187 ? -7.930 12.300 14.378 1.00 95.00 187 VAL A C 1
ATOM 1416 O O . VAL A 1 187 ? -8.038 12.897 15.450 1.00 95.00 187 VAL A O 1
ATOM 1419 N N . LEU A 1 188 ? -8.801 11.361 14.001 1.00 95.56 188 LEU A N 1
ATOM 1420 C CA . LEU A 1 188 ? -9.990 10.977 14.775 1.00 95.56 188 LEU A CA 1
ATOM 1421 C C . LEU A 1 188 ? -9.640 10.359 16.142 1.00 95.56 188 LEU A C 1
ATOM 1423 O O . LEU A 1 188 ? -10.318 10.622 17.143 1.00 95.56 188 LEU A O 1
ATOM 1427 N N . LEU A 1 189 ? -8.567 9.565 16.201 1.00 94.12 189 LEU A N 1
ATOM 1428 C CA . LEU A 1 189 ? -8.048 8.983 17.441 1.00 94.12 189 LEU A CA 1
ATOM 1429 C C . LEU A 1 189 ? -7.442 10.053 18.357 1.00 94.12 189 LEU A C 1
ATOM 1431 O O . LEU A 1 189 ? -7.748 10.101 19.553 1.00 94.12 189 LEU A O 1
ATOM 1435 N N . ASN A 1 190 ? -6.645 10.963 17.793 1.00 91.38 190 ASN A N 1
ATOM 1436 C CA . ASN A 1 190 ? -6.048 12.080 18.526 1.00 91.38 190 ASN A CA 1
ATOM 1437 C C . ASN A 1 190 ? -7.110 13.050 19.076 1.00 91.38 190 ASN A C 1
ATOM 1439 O O . ASN A 1 190 ? -6.983 13.530 20.205 1.00 91.38 190 ASN A O 1
ATOM 1443 N N . GLY A 1 191 ? -8.179 13.295 18.313 1.00 86.56 191 GLY A N 1
ATOM 1444 C CA . GLY A 1 191 ? -9.219 14.290 18.591 1.00 86.56 191 GLY A CA 1
ATOM 1445 C C . GLY A 1 191 ? -10.198 13.969 19.725 1.00 86.56 191 GLY A C 1
ATOM 1446 O O . GLY A 1 191 ? -11.181 14.684 19.881 1.00 86.56 191 GLY A O 1
ATOM 1447 N N . GLY A 1 192 ? -9.981 12.916 20.520 1.00 79.12 192 GLY A N 1
ATOM 1448 C CA . GLY A 1 192 ? -10.891 12.578 21.624 1.00 79.12 192 GLY A CA 1
ATOM 1449 C C . GLY A 1 192 ? -11.344 11.126 21.666 1.00 79.12 192 GLY A C 1
ATOM 1450 O O . GLY A 1 192 ? -11.806 10.709 22.723 1.00 79.12 192 GLY A O 1
ATOM 1451 N N . GLY A 1 193 ? -11.117 10.349 20.603 1.00 78.56 193 GLY A N 1
ATOM 1452 C CA . GLY A 1 193 ? -11.544 8.952 20.524 1.00 78.56 193 GLY A CA 1
ATOM 1453 C C . GLY A 1 193 ? -12.891 8.793 19.823 1.00 78.56 193 GLY A C 1
ATOM 1454 O O . GLY A 1 193 ? -13.838 8.272 20.403 1.00 78.56 193 GLY A O 1
ATOM 1455 N N . ARG A 1 194 ? -12.987 9.240 18.564 1.00 94.12 194 ARG A N 1
ATOM 1456 C CA . ARG A 1 194 ? -14.124 8.923 17.678 1.00 94.12 194 ARG A CA 1
ATOM 1457 C C . ARG A 1 194 ? -13.958 7.504 17.138 1.00 94.12 194 ARG A C 1
ATOM 1459 O O . ARG A 1 194 ? -13.589 7.307 15.985 1.00 94.12 194 ARG A O 1
ATOM 1466 N N . TRP A 1 195 ? -14.135 6.534 18.032 1.00 96.25 195 TRP A N 1
ATOM 1467 C CA . TRP A 1 195 ? -13.696 5.148 17.865 1.00 96.25 195 TRP A CA 1
ATOM 1468 C C . TRP A 1 195 ? -14.283 4.472 16.633 1.00 96.25 195 TRP A C 1
ATOM 1470 O O . TRP A 1 195 ? -13.526 3.935 15.832 1.00 96.25 195 TRP A O 1
ATOM 1480 N N . GLU A 1 196 ? -15.603 4.539 16.448 1.00 97.12 196 GLU A N 1
ATOM 1481 C CA . GLU A 1 196 ? -16.264 3.860 15.333 1.00 97.12 196 GLU A CA 1
ATOM 1482 C C . GLU A 1 196 ? -15.828 4.440 13.972 1.00 97.12 196 GLU A C 1
ATOM 1484 O O . GLU A 1 196 ? -15.550 3.698 13.030 1.00 97.12 196 GLU A O 1
ATOM 1489 N N . GLU A 1 197 ? -15.691 5.766 13.868 1.00 97.44 197 GLU A N 1
ATOM 1490 C CA . GLU A 1 197 ? -15.219 6.417 12.638 1.00 97.44 197 GLU A CA 1
ATOM 1491 C C . GLU A 1 197 ? -13.733 6.158 12.373 1.00 97.44 197 GLU A C 1
ATOM 1493 O O . GLU A 1 197 ? -13.340 5.930 11.229 1.00 97.44 197 GLU A O 1
ATOM 1498 N N . ALA A 1 198 ? -12.906 6.179 13.421 1.00 97.56 198 ALA A N 1
ATOM 1499 C CA . ALA A 1 198 ? -11.486 5.874 13.315 1.00 97.56 198 ALA A CA 1
ATOM 1500 C C . ALA A 1 198 ? -11.255 4.424 12.881 1.00 97.56 198 ALA A C 1
ATOM 1502 O O . ALA A 1 198 ? -10.398 4.171 12.038 1.00 97.56 198 ALA A O 1
ATOM 1503 N N . GLU A 1 199 ? -12.028 3.480 13.423 1.00 96.75 199 GLU A N 1
ATOM 1504 C CA . GLU A 1 199 ? -11.977 2.078 13.020 1.00 96.75 199 GLU A CA 1
ATOM 1505 C C . GLU A 1 199 ? -12.340 1.923 11.542 1.00 96.75 199 GLU A C 1
ATOM 1507 O O . GLU A 1 199 ? -11.599 1.272 10.804 1.00 96.75 199 GLU A O 1
ATOM 1512 N N . ALA A 1 200 ? -13.440 2.542 11.102 1.00 96.56 200 ALA A N 1
ATOM 1513 C CA . ALA A 1 200 ? -13.885 2.478 9.713 1.00 96.56 200 ALA A CA 1
ATOM 1514 C C . ALA A 1 200 ? -12.843 3.074 8.753 1.00 96.56 200 ALA A C 1
ATOM 1516 O O . ALA A 1 200 ? -12.484 2.437 7.761 1.00 96.56 200 ALA A O 1
ATOM 1517 N N . ALA A 1 201 ? -12.301 4.253 9.075 1.00 98.12 201 ALA A N 1
ATOM 1518 C CA . ALA A 1 201 ? -11.261 4.894 8.275 1.00 98.12 201 ALA A CA 1
ATOM 1519 C C . ALA A 1 201 ? -9.963 4.067 8.247 1.00 98.12 201 ALA A C 1
ATOM 1521 O O . ALA A 1 201 ? -9.374 3.878 7.184 1.00 98.12 201 ALA A O 1
ATOM 1522 N N . ALA A 1 202 ? -9.537 3.510 9.386 1.00 97.31 202 ALA A N 1
ATOM 1523 C CA . ALA A 1 202 ? -8.348 2.664 9.450 1.00 97.31 202 ALA A CA 1
ATOM 1524 C C . ALA A 1 202 ? -8.529 1.355 8.668 1.00 97.31 202 ALA A C 1
ATOM 1526 O O . ALA A 1 202 ? -7.600 0.909 7.998 1.00 97.31 202 ALA A O 1
ATOM 1527 N N . ALA A 1 203 ? -9.713 0.739 8.735 1.00 96.25 203 ALA A N 1
ATOM 1528 C CA . ALA A 1 203 ? -10.024 -0.478 7.994 1.00 96.25 203 ALA A CA 1
ATOM 1529 C C . ALA A 1 203 ? -10.018 -0.239 6.478 1.00 96.25 203 ALA A C 1
ATOM 1531 O O . ALA A 1 203 ? -9.417 -1.027 5.748 1.00 96.25 203 ALA A O 1
ATOM 1532 N N . GLU A 1 204 ? -10.627 0.856 6.018 1.00 97.12 204 GLU A N 1
ATOM 1533 C CA . GLU A 1 204 ? -10.669 1.207 4.597 1.00 97.12 204 GLU A CA 1
ATOM 1534 C C . GLU A 1 204 ? -9.289 1.602 4.062 1.00 97.12 204 GLU A C 1
ATOM 1536 O O . GLU A 1 204 ? -8.844 1.081 3.039 1.00 97.12 204 GLU A O 1
ATOM 1541 N N . GLY A 1 205 ? -8.554 2.441 4.797 1.00 97.62 205 GLY A N 1
ATOM 1542 C CA . GLY A 1 205 ? -7.187 2.804 4.435 1.00 97.62 205 GLY A CA 1
ATOM 1543 C C . GLY A 1 205 ? -6.260 1.592 4.370 1.00 97.62 205 GLY A C 1
ATOM 1544 O O . GLY A 1 205 ? -5.506 1.440 3.411 1.00 97.62 205 GLY A O 1
ATOM 1545 N N . LEU A 1 206 ? -6.363 0.679 5.342 1.00 97.12 206 LEU A N 1
ATOM 1546 C CA . LEU A 1 206 ? -5.588 -0.560 5.351 1.00 97.12 206 LEU A CA 1
ATOM 1547 C C . LEU A 1 206 ? -5.934 -1.447 4.150 1.00 97.12 206 LEU A C 1
ATOM 1549 O O . LEU A 1 206 ? -5.023 -1.977 3.519 1.00 97.12 206 LEU A O 1
ATOM 1553 N N . ARG A 1 207 ? -7.222 -1.592 3.817 1.00 96.25 207 ARG A N 1
ATOM 1554 C CA . ARG A 1 207 ? -7.669 -2.342 2.636 1.00 96.25 207 ARG A CA 1
ATOM 1555 C C . ARG A 1 207 ? -7.023 -1.787 1.367 1.00 96.25 207 ARG A C 1
ATOM 1557 O O . ARG A 1 207 ? -6.397 -2.544 0.637 1.00 96.25 207 ARG A O 1
ATOM 1564 N N . LEU A 1 208 ? -7.105 -0.475 1.150 1.00 96.56 208 LEU A N 1
ATOM 1565 C CA . LEU A 1 208 ? -6.573 0.186 -0.045 1.00 96.56 208 LEU A CA 1
ATOM 1566 C C . LEU A 1 208 ? -5.044 0.095 -0.155 1.00 96.56 208 LEU A C 1
ATOM 1568 O O . LEU A 1 208 ? -4.535 -0.240 -1.223 1.00 96.56 208 LEU A O 1
ATOM 1572 N N . VAL A 1 209 ? -4.305 0.331 0.938 1.00 97.56 209 VAL A N 1
ATOM 1573 C CA . VAL A 1 209 ? -2.834 0.188 0.945 1.00 97.56 209 VAL A CA 1
ATOM 1574 C C . VAL A 1 209 ? -2.426 -1.242 0.585 1.00 97.56 209 VAL A C 1
ATOM 1576 O O . VAL A 1 209 ? -1.477 -1.455 -0.173 1.00 97.56 209 VAL A O 1
ATOM 1579 N N . LEU A 1 210 ? -3.145 -2.242 1.101 1.00 96.81 210 LEU A N 1
ATOM 1580 C CA . LEU A 1 210 ? -2.881 -3.640 0.773 1.00 96.81 210 LEU A CA 1
ATOM 1581 C C . LEU A 1 210 ? -3.233 -3.974 -0.682 1.00 96.81 210 LEU A C 1
ATOM 1583 O O . LEU A 1 210 ? -2.453 -4.659 -1.334 1.00 96.81 210 LEU A O 1
ATOM 1587 N N . GLU A 1 211 ? -4.361 -3.479 -1.198 1.00 93.94 211 GLU A N 1
ATOM 1588 C CA . GLU A 1 211 ? -4.773 -3.692 -2.593 1.00 93.94 211 GLU A CA 1
ATOM 1589 C C . GLU A 1 211 ? -3.795 -3.086 -3.593 1.00 93.94 211 GLU A C 1
ATOM 1591 O O . GLU A 1 211 ? -3.510 -3.692 -4.623 1.00 93.94 211 GLU A O 1
ATOM 1596 N N . TRP A 1 212 ? -3.251 -1.905 -3.301 1.00 94.31 212 TRP A N 1
ATOM 1597 C CA . TRP A 1 212 ? -2.242 -1.294 -4.161 1.00 94.31 212 TRP A CA 1
ATOM 1598 C C . TRP A 1 212 ? -0.907 -2.032 -4.096 1.00 94.31 212 TRP A C 1
ATOM 1600 O O . TRP A 1 212 ? -0.177 -2.045 -5.081 1.00 94.31 212 TRP A O 1
ATOM 1610 N N . GLY A 1 213 ? -0.556 -2.619 -2.947 1.00 95.69 213 GLY A N 1
ATOM 1611 C CA . GLY A 1 213 ? 0.734 -3.287 -2.756 1.00 95.69 213 GLY A CA 1
ATOM 1612 C C . GLY A 1 213 ? 1.941 -2.338 -2.749 1.00 95.69 213 GLY A C 1
ATOM 1613 O O . GLY A 1 213 ? 3.089 -2.783 -2.787 1.00 95.69 213 GLY A O 1
ATOM 1614 N N . SER A 1 214 ? 1.708 -1.028 -2.705 1.00 94.50 214 SER A N 1
ATOM 1615 C CA . SER A 1 214 ? 2.732 0.013 -2.632 1.00 94.50 214 SER A CA 1
ATOM 1616 C C . SER A 1 214 ? 2.183 1.219 -1.884 1.00 94.50 214 SER A C 1
ATOM 1618 O O . SER A 1 214 ? 0.971 1.420 -1.846 1.00 94.50 214 SER A O 1
ATOM 1620 N N . SER A 1 215 ? 3.068 2.021 -1.297 1.00 94.44 215 SER A N 1
ATOM 1621 C CA . SER A 1 215 ? 2.678 3.308 -0.729 1.00 94.44 215 SER A CA 1
ATOM 1622 C C . SER A 1 215 ? 2.586 4.378 -1.818 1.00 94.44 215 SER A C 1
ATOM 1624 O O . SER A 1 215 ? 3.507 4.532 -2.627 1.00 94.44 215 SER A O 1
ATOM 1626 N N . TRP A 1 216 ? 1.480 5.117 -1.842 1.00 94.56 216 TRP A N 1
ATOM 1627 C CA . TRP A 1 216 ? 1.338 6.368 -2.582 1.00 94.56 216 TRP A CA 1
ATOM 1628 C C . TRP A 1 216 ? 2.087 7.497 -1.864 1.00 94.56 216 TRP A C 1
AT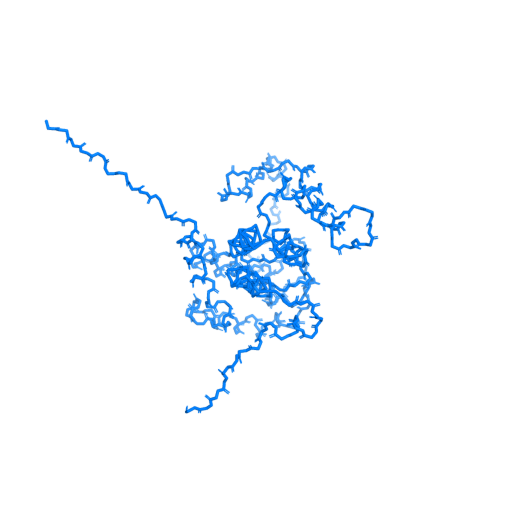OM 1630 O O . TRP A 1 216 ? 2.819 8.251 -2.506 1.00 94.56 216 TRP A O 1
ATOM 1640 N N . ASP A 1 217 ? 2.004 7.551 -0.528 1.00 94.69 217 ASP A N 1
ATOM 1641 C CA . ASP A 1 217 ? 2.859 8.423 0.282 1.00 94.69 217 ASP A CA 1
ATOM 1642 C C . ASP A 1 217 ? 4.169 7.718 0.663 1.00 94.69 217 ASP A C 1
ATOM 1644 O O . ASP A 1 217 ? 4.216 6.864 1.553 1.00 94.69 217 ASP A O 1
ATOM 1648 N N . LYS A 1 218 ? 5.260 8.135 0.013 1.00 91.06 218 LYS A N 1
ATOM 1649 C CA . LYS A 1 218 ? 6.605 7.559 0.157 1.00 91.06 218 LYS A CA 1
ATOM 1650 C C . LYS A 1 218 ? 7.365 7.983 1.421 1.00 91.06 218 LYS A C 1
ATOM 1652 O O . LYS A 1 218 ? 8.490 7.530 1.607 1.00 91.06 218 LYS A O 1
ATOM 1657 N N . ARG A 1 219 ? 6.796 8.821 2.300 1.00 90.12 219 ARG A N 1
ATOM 1658 C CA . ARG A 1 219 ? 7.431 9.185 3.589 1.00 90.12 219 ARG A CA 1
ATOM 1659 C C . ARG A 1 219 ? 7.515 8.013 4.566 1.00 90.12 219 ARG A C 1
ATOM 1661 O O . ARG A 1 219 ? 8.360 8.018 5.456 1.00 90.12 219 ARG A O 1
ATOM 1668 N N . MET A 1 220 ? 6.650 7.018 4.393 1.00 92.50 220 MET A N 1
ATOM 1669 C CA . MET A 1 220 ? 6.699 5.739 5.094 1.00 92.50 220 MET A CA 1
ATOM 1670 C C . MET A 1 220 ? 6.698 4.598 4.073 1.00 92.50 220 MET A C 1
ATOM 1672 O O . MET A 1 220 ? 6.134 4.712 2.979 1.00 92.50 220 MET A O 1
ATOM 1676 N N . SER A 1 221 ? 7.330 3.478 4.429 1.00 94.69 221 SER A N 1
ATOM 1677 C CA . SER A 1 221 ? 7.260 2.268 3.609 1.00 94.69 221 SER A CA 1
ATOM 1678 C C . SER A 1 221 ? 5.838 1.704 3.591 1.00 94.69 221 SER A C 1
ATOM 1680 O O . SER A 1 221 ? 5.014 2.005 4.462 1.00 94.69 221 SER A O 1
ATOM 1682 N N . TRP A 1 222 ? 5.552 0.847 2.613 1.00 96.94 222 TRP A N 1
ATOM 1683 C CA . TRP A 1 222 ? 4.281 0.130 2.550 1.00 96.94 222 TRP A CA 1
ATOM 1684 C C . TRP A 1 222 ? 4.048 -0.706 3.819 1.00 96.94 222 TRP A C 1
ATOM 1686 O O . TRP A 1 222 ? 2.975 -0.640 4.415 1.00 96.94 222 TRP A O 1
ATOM 1696 N N . GLU A 1 223 ? 5.075 -1.406 4.305 1.00 96.31 223 GLU A N 1
ATOM 1697 C CA . GLU A 1 223 ? 5.035 -2.179 5.551 1.00 96.31 223 GLU A CA 1
ATOM 1698 C C . GLU A 1 223 ? 4.731 -1.282 6.761 1.00 96.31 223 GLU A C 1
ATOM 1700 O O . GLU A 1 223 ? 3.987 -1.677 7.665 1.00 96.31 223 GLU A O 1
ATOM 1705 N N . GLY A 1 224 ? 5.279 -0.062 6.765 1.00 95.69 224 GLY A N 1
ATOM 1706 C CA . GLY A 1 224 ? 5.029 0.954 7.781 1.00 95.69 224 GLY A CA 1
ATOM 1707 C C . GLY A 1 224 ? 3.567 1.392 7.800 1.00 95.69 224 GLY A C 1
ATOM 1708 O O . GLY A 1 224 ? 2.936 1.362 8.856 1.00 95.69 224 GLY A O 1
ATOM 1709 N N . TRP A 1 225 ? 3.000 1.723 6.637 1.00 97.69 225 TRP A N 1
ATOM 1710 C CA . TRP A 1 225 ? 1.581 2.071 6.508 1.00 97.69 225 TRP A CA 1
ATOM 1711 C C . TRP A 1 225 ? 0.652 0.920 6.897 1.00 97.69 225 TRP A C 1
ATOM 1713 O O . TRP A 1 225 ? -0.306 1.132 7.642 1.00 97.69 225 TRP A O 1
ATOM 1723 N N . VAL A 1 226 ? 0.956 -0.309 6.467 1.00 97.38 226 VAL A N 1
ATOM 1724 C CA . VAL A 1 226 ? 0.193 -1.508 6.847 1.00 97.38 226 VAL A CA 1
ATOM 1725 C C . VAL A 1 226 ? 0.225 -1.715 8.361 1.00 97.38 226 VAL A C 1
ATOM 1727 O O . VAL A 1 226 ? -0.814 -1.943 8.985 1.00 97.38 226 VAL A O 1
ATOM 1730 N N . SER A 1 227 ? 1.403 -1.615 8.977 1.00 94.94 227 SER A N 1
ATOM 1731 C CA . SER A 1 227 ? 1.562 -1.784 10.424 1.00 94.94 227 SER A CA 1
ATOM 1732 C C . SER A 1 227 ? 0.816 -0.700 11.198 1.00 94.94 227 SER A C 1
ATOM 1734 O O . SER A 1 227 ? 0.073 -1.012 12.131 1.00 94.94 227 SER A O 1
ATOM 1736 N N . TRP A 1 228 ? 0.944 0.558 10.773 1.00 95.44 228 TRP A N 1
ATOM 1737 C CA . TRP A 1 228 ? 0.276 1.688 11.409 1.00 95.44 228 TRP A CA 1
ATOM 1738 C C . TRP A 1 228 ? -1.248 1.608 11.291 1.00 95.44 228 TRP A C 1
ATOM 1740 O O . TRP A 1 228 ? -1.953 1.759 12.289 1.00 95.44 228 TRP A O 1
ATOM 1750 N N . GLY A 1 229 ? -1.768 1.268 10.108 1.00 96.00 229 GLY A N 1
ATOM 1751 C CA . GLY A 1 229 ? -3.200 1.061 9.893 1.00 96.00 229 GLY A CA 1
ATOM 1752 C C . GLY A 1 229 ? -3.780 -0.045 10.777 1.00 96.00 229 GLY A C 1
ATOM 1753 O O . GLY A 1 229 ? -4.855 0.124 11.353 1.00 96.00 229 GLY A O 1
ATOM 1754 N N . ARG A 1 230 ? -3.045 -1.152 10.967 1.00 94.88 230 ARG A N 1
ATOM 1755 C CA . ARG A 1 230 ? -3.447 -2.229 11.889 1.00 94.88 230 ARG A CA 1
ATOM 1756 C C . ARG A 1 230 ? -3.496 -1.753 13.338 1.00 94.88 230 ARG A C 1
ATOM 1758 O O . ARG A 1 230 ? -4.505 -1.983 13.997 1.00 94.88 230 ARG A O 1
ATOM 1765 N N . VAL A 1 231 ? -2.455 -1.057 13.806 1.00 94.50 231 VAL A N 1
ATOM 1766 C CA . VAL A 1 231 ? -2.409 -0.497 15.168 1.00 94.50 231 VAL A CA 1
ATOM 1767 C C . VAL A 1 231 ? -3.589 0.441 15.404 1.00 94.50 231 VAL A C 1
ATOM 1769 O O . VAL A 1 231 ? -4.299 0.273 16.390 1.00 94.50 231 VAL A O 1
ATOM 1772 N N . MET A 1 232 ? -3.843 1.386 14.494 1.00 95.44 232 MET A N 1
ATOM 1773 C CA . MET A 1 232 ? -4.958 2.328 14.623 1.00 95.44 232 MET A CA 1
ATOM 1774 C C . MET A 1 232 ? -6.313 1.624 14.666 1.00 95.44 232 MET A C 1
ATOM 1776 O O . MET A 1 232 ? -7.122 1.921 15.540 1.00 95.44 232 MET A O 1
ATOM 1780 N N . ARG A 1 233 ? -6.551 0.658 13.773 1.00 94.69 233 ARG A N 1
ATOM 1781 C CA . ARG A 1 233 ? -7.797 -0.118 13.745 1.00 94.69 233 ARG A CA 1
ATOM 1782 C C . ARG A 1 233 ? -8.006 -0.901 15.041 1.00 94.69 233 ARG A C 1
ATOM 1784 O O . ARG A 1 233 ? -9.095 -0.870 15.607 1.00 94.69 233 ARG A O 1
ATOM 1791 N N . ASP A 1 234 ? -6.982 -1.612 15.505 1.00 93.06 234 ASP A N 1
ATOM 1792 C CA . ASP A 1 234 ? -7.082 -2.455 16.699 1.00 93.06 234 ASP A CA 1
ATOM 1793 C C . ASP A 1 234 ? -7.274 -1.582 17.956 1.00 93.06 234 ASP A C 1
ATOM 1795 O O . ASP A 1 234 ? -8.133 -1.862 18.789 1.00 93.06 234 ASP A O 1
ATOM 1799 N N . LYS A 1 235 ? -6.581 -0.442 18.035 1.00 92.81 235 LYS A N 1
ATOM 1800 C CA . LYS A 1 235 ? -6.750 0.546 19.108 1.00 92.81 235 LYS A CA 1
ATOM 1801 C C . LYS A 1 235 ? -8.108 1.248 19.094 1.00 92.81 235 LYS A C 1
ATOM 1803 O O . LYS A 1 235 ? -8.672 1.502 20.160 1.00 92.81 235 LYS A O 1
ATOM 1808 N N . ALA A 1 236 ? -8.658 1.517 17.912 1.00 94.50 236 ALA A N 1
ATOM 1809 C CA . ALA A 1 236 ? -10.011 2.040 17.764 1.00 94.50 236 ALA A CA 1
ATOM 1810 C C . ALA A 1 236 ? -11.057 1.049 18.304 1.00 94.50 236 ALA A C 1
ATOM 1812 O O . ALA A 1 236 ? -11.897 1.437 19.114 1.00 94.50 236 ALA A O 1
ATOM 1813 N N . LYS A 1 237 ? -10.932 -0.241 17.956 1.00 93.38 237 LYS A N 1
ATOM 1814 C CA . LYS A 1 237 ? -11.781 -1.331 18.478 1.00 93.38 237 LYS A CA 1
ATOM 1815 C C . LYS A 1 237 ? -11.699 -1.472 19.994 1.00 93.38 237 LYS A C 1
ATOM 1817 O O . LYS A 1 237 ? -12.713 -1.632 20.666 1.00 93.38 237 LYS A O 1
ATOM 1822 N N . GLU A 1 238 ? -10.487 -1.393 20.534 1.00 93.56 238 GLU A N 1
ATOM 1823 C CA . GLU A 1 238 ? -10.222 -1.436 21.976 1.00 93.56 238 GLU A CA 1
ATOM 1824 C C . GLU A 1 238 ? -10.675 -0.169 22.715 1.00 93.56 238 GLU A C 1
ATOM 1826 O O . GLU A 1 238 ? -10.615 -0.134 23.946 1.00 93.56 238 GLU A O 1
ATOM 1831 N N . LYS A 1 239 ? -11.097 0.870 21.979 1.00 94.56 239 LYS A N 1
ATOM 1832 C CA . LYS A 1 239 ? -11.443 2.202 22.491 1.00 94.56 239 LYS A CA 1
ATOM 1833 C C . LYS A 1 239 ? -10.325 2.803 23.349 1.00 94.56 239 LYS A C 1
ATOM 1835 O O . LYS A 1 239 ? -10.565 3.418 24.387 1.00 94.56 239 LYS A O 1
ATOM 1840 N N . GLN A 1 240 ? -9.080 2.591 22.919 1.00 91.38 240 GLN A N 1
ATOM 1841 C CA . GLN A 1 240 ? -7.872 2.978 23.643 1.00 91.38 240 GLN A CA 1
ATOM 1842 C C . GLN A 1 240 ? -6.883 3.665 22.711 1.00 91.38 240 GLN A C 1
ATOM 1844 O O . GLN A 1 240 ? -6.343 3.042 21.806 1.00 91.38 240 GLN A O 1
ATOM 1849 N N . TRP A 1 241 ? -6.565 4.931 22.980 1.00 92.44 241 TRP A N 1
ATOM 1850 C CA . TRP A 1 241 ? -5.529 5.662 22.251 1.00 92.44 241 TRP A CA 1
ATOM 1851 C C . TRP A 1 241 ? -4.644 6.465 23.207 1.00 92.44 241 TRP A C 1
ATOM 1853 O O . TRP A 1 241 ? -5.183 7.171 24.070 1.00 92.44 241 TRP A O 1
ATOM 1863 N N . PRO A 1 242 ? -3.305 6.374 23.094 1.00 90.44 242 PRO A N 1
ATOM 1864 C CA . PRO A 1 242 ? -2.410 7.130 23.952 1.00 90.44 242 PRO A CA 1
ATOM 1865 C C . PRO A 1 242 ? -2.576 8.640 23.781 1.00 90.44 242 PRO A C 1
ATOM 1867 O O . PRO A 1 242 ? -2.849 9.140 22.695 1.00 90.44 242 PRO A O 1
ATOM 1870 N N . ARG A 1 243 ? -2.366 9.378 24.874 1.00 86.88 243 ARG A N 1
ATOM 1871 C CA . ARG A 1 243 ? -2.447 10.851 24.908 1.00 86.88 243 ARG A CA 1
ATOM 1872 C C . ARG A 1 243 ? -1.106 11.527 25.184 1.00 86.88 243 ARG A C 1
ATOM 1874 O O . ARG A 1 243 ? -1.049 12.738 25.348 1.00 86.88 243 ARG A O 1
ATOM 1881 N N . SER A 1 244 ? -0.033 10.746 25.253 1.00 87.38 244 SER A N 1
ATOM 1882 C CA . SER A 1 244 ? 1.329 11.230 25.456 1.00 87.38 244 SER A CA 1
ATOM 1883 C C . SER A 1 244 ? 2.246 10.685 24.370 1.00 87.38 244 SER A C 1
ATOM 1885 O O . SER A 1 244 ? 2.039 9.573 23.880 1.00 87.38 244 SER A O 1
ATOM 1887 N N . ALA A 1 245 ? 3.293 11.441 24.033 1.00 83.56 245 ALA A N 1
ATOM 1888 C CA . ALA A 1 245 ? 4.318 10.999 23.088 1.00 83.56 245 ALA A CA 1
ATOM 1889 C C . ALA A 1 245 ? 4.938 9.655 23.512 1.00 83.56 245 ALA A C 1
ATOM 1891 O O . ALA A 1 245 ? 5.092 8.752 22.695 1.00 83.56 245 ALA A O 1
ATOM 1892 N N . TRP A 1 246 ? 5.189 9.486 24.816 1.00 84.38 246 TRP A N 1
ATOM 1893 C CA . TRP A 1 246 ? 5.663 8.225 25.387 1.00 84.38 246 TRP A CA 1
ATOM 1894 C C . TRP A 1 246 ? 4.702 7.061 25.128 1.00 84.38 246 TRP A C 1
ATOM 1896 O O . TRP A 1 246 ? 5.118 5.965 24.766 1.00 84.38 246 TRP A O 1
ATOM 1906 N N . GLY A 1 247 ? 3.398 7.285 25.285 1.00 85.38 247 GLY A N 1
ATOM 1907 C CA . GLY A 1 247 ? 2.402 6.257 25.015 1.00 85.38 247 GLY A CA 1
ATOM 1908 C C . GLY A 1 247 ? 2.318 5.882 23.531 1.00 85.38 247 GLY A C 1
ATOM 1909 O O . GLY A 1 247 ? 2.133 4.707 23.229 1.00 85.38 247 GLY A O 1
ATOM 1910 N N . ILE A 1 248 ? 2.506 6.844 22.619 1.00 84.62 248 ILE A N 1
ATOM 1911 C CA . ILE A 1 248 ? 2.559 6.591 21.168 1.00 84.62 248 ILE A CA 1
ATOM 1912 C C . ILE A 1 248 ? 3.768 5.725 20.801 1.00 84.62 248 ILE A C 1
ATOM 1914 O O . ILE A 1 248 ? 3.606 4.737 20.090 1.00 84.62 248 ILE A O 1
ATOM 1918 N N . ILE A 1 249 ? 4.955 6.030 21.338 1.00 80.94 249 ILE A N 1
ATOM 1919 C CA . ILE A 1 249 ? 6.176 5.231 21.118 1.00 80.94 249 ILE A CA 1
ATOM 1920 C C . ILE A 1 249 ? 5.980 3.775 21.578 1.00 80.94 249 ILE A C 1
ATOM 1922 O O . ILE A 1 249 ? 6.487 2.846 20.954 1.00 80.94 249 ILE A O 1
ATOM 1926 N N . ASN A 1 250 ? 5.180 3.559 22.625 1.00 82.56 250 ASN A N 1
ATOM 1927 C CA . ASN A 1 250 ? 4.937 2.239 23.204 1.00 82.56 250 ASN A CA 1
ATOM 1928 C C . ASN A 1 250 ? 3.779 1.454 22.564 1.00 82.56 250 ASN A C 1
ATOM 1930 O O . ASN A 1 250 ? 3.484 0.346 23.014 1.00 82.56 250 ASN A O 1
ATOM 1934 N N . LEU A 1 251 ? 3.124 1.974 21.517 1.00 81.31 251 LEU A N 1
ATOM 1935 C CA . LEU A 1 251 ? 2.016 1.280 20.841 1.00 81.31 251 LEU A CA 1
ATOM 1936 C C . LEU A 1 251 ? 2.414 -0.081 20.248 1.00 81.31 251 LEU A C 1
ATOM 1938 O O . LEU A 1 251 ? 1.555 -0.949 20.107 1.00 81.31 251 LEU A O 1
ATOM 1942 N N . GLY A 1 252 ? 3.696 -0.265 19.918 1.00 65.56 252 GLY A N 1
ATOM 1943 C CA . GLY A 1 252 ? 4.250 -1.504 19.363 1.00 65.56 252 GLY A CA 1
ATOM 1944 C C . GLY A 1 252 ? 4.849 -2.469 20.390 1.00 65.56 252 GLY A C 1
ATOM 1945 O O . GLY A 1 252 ? 5.326 -3.532 19.997 1.00 65.56 252 GLY A O 1
ATOM 1946 N N . LEU A 1 253 ? 4.852 -2.132 21.686 1.00 62.03 253 LEU A N 1
ATOM 1947 C CA . LEU A 1 253 ? 5.395 -3.026 22.709 1.00 62.03 253 LEU A CA 1
ATOM 1948 C C . LEU A 1 253 ? 4.421 -4.178 22.978 1.00 62.03 253 LEU A C 1
ATOM 1950 O O . LEU A 1 253 ? 3.336 -3.992 23.533 1.00 62.03 253 LEU A O 1
ATOM 1954 N N . VAL A 1 254 ? 4.829 -5.391 22.602 1.00 53.62 254 VAL A N 1
ATOM 1955 C CA . VAL A 1 254 ? 4.141 -6.626 22.988 1.00 53.62 254 VAL A CA 1
ATOM 1956 C C . VAL A 1 254 ? 4.306 -6.790 24.497 1.00 53.62 254 VAL A C 1
ATOM 1958 O O . VAL A 1 254 ? 5.425 -6.879 24.993 1.00 53.62 254 VAL A O 1
ATOM 1961 N N . LYS A 1 255 ? 3.196 -6.820 25.243 1.00 52.81 255 LYS A N 1
ATOM 1962 C CA . LYS A 1 255 ? 3.225 -6.875 26.716 1.00 52.81 255 LYS A CA 1
ATOM 1963 C C . LYS A 1 255 ? 3.830 -8.168 27.291 1.00 52.81 255 LYS A C 1
ATOM 1965 O O . LYS A 1 255 ? 4.078 -8.204 28.488 1.00 52.81 255 LYS A O 1
ATOM 1970 N N . HIS A 1 256 ? 4.104 -9.183 26.466 1.00 43.12 256 HIS A N 1
ATOM 1971 C CA . HIS A 1 256 ? 4.717 -10.447 26.879 1.00 43.12 256 HIS A CA 1
ATOM 1972 C C . HIS A 1 256 ? 5.624 -11.021 25.776 1.00 43.12 256 HIS A C 1
ATOM 1974 O O . HIS A 1 256 ? 5.146 -11.650 24.837 1.00 43.12 256 HIS A O 1
ATOM 1980 N N . ILE A 1 257 ? 6.934 -10.816 25.911 1.00 40.44 257 ILE A N 1
ATOM 1981 C CA . ILE A 1 257 ? 7.942 -11.797 25.494 1.00 40.44 257 ILE A CA 1
ATOM 1982 C C . ILE A 1 257 ? 8.549 -12.256 26.818 1.00 40.44 257 ILE A C 1
ATOM 1984 O O . ILE A 1 257 ? 9.472 -11.631 27.328 1.00 40.44 257 ILE A O 1
ATOM 1988 N N . HIS A 1 258 ? 7.918 -13.235 27.457 1.00 34.66 258 HIS A N 1
ATOM 1989 C CA . HIS A 1 258 ? 8.558 -13.972 28.535 1.00 34.66 258 HIS A CA 1
ATOM 1990 C C . HIS A 1 258 ? 8.829 -15.371 28.011 1.00 34.66 258 HIS A C 1
ATOM 1992 O O . HIS A 1 258 ? 7.951 -15.975 27.394 1.00 34.66 258 HIS A O 1
ATOM 1998 N N . ASP A 1 259 ? 10.083 -15.766 28.196 1.00 39.44 259 ASP A N 1
ATOM 1999 C CA . ASP A 1 259 ? 10.677 -17.036 27.817 1.00 39.44 259 ASP A CA 1
ATOM 2000 C C . ASP A 1 259 ? 9.899 -18.208 28.422 1.00 39.44 259 ASP A C 1
ATOM 2002 O O . ASP A 1 259 ? 9.619 -18.196 29.620 1.00 39.44 259 ASP A O 1
ATOM 2006 N N . ASP A 1 260 ? 9.624 -19.209 27.588 1.00 35.19 260 ASP A N 1
ATOM 2007 C CA . ASP A 1 260 ? 9.577 -20.626 27.956 1.00 35.19 260 ASP A CA 1
ATOM 2008 C C . ASP A 1 260 ? 10.378 -21.405 26.899 1.00 35.19 260 ASP A C 1
ATOM 2010 O O . ASP A 1 260 ? 10.145 -21.167 25.686 1.00 35.19 260 ASP A O 1
#

Organism: Triticum urartu (NCBI:txid4572)

Secondary structure (DSSP, 8-state):
--------PPPPHHHHHHHHHHHHHHHHHT-HHHH-TTHHHHHHHHHHTTTTTSEETTEEHHHHHHHHHHHHHHTT--HHHHHHHHTTTTEEETTEEEESSPPPGGGTSS------HHHHGGG----PPP-HHHHTBPPPHHHHHHHHHHHHHHHH--SSS-HHHHHHHHHHH-TT-HHHHHHHHHHHHHTT--HHHHHHHHHHHHHHHHHHSS-SSTTS-HHHHHHHHHHHHHHHHTT----SHHHHHGGG--S-----

Radius of gyration: 22.77 Å; chains: 1; bounding box: 70×54×68 Å

Sequence (260 aa):
MATGVGNGSGPSTNDALQSILAAARPFLRGDLAAVDPELPSLVSVLVSAGAGECYHKHGTFLAHLLDVYRILRLWGAPDAVARCGLFHSSYSNSYVNLAIFEPDPRHMEEGSTKTTADEQDAGLELRIPPVFDRCSKVLDPGEQIAARDLYWEAICSDGKEGAESLLRRCIAKNPYVGEPWLVLAQVLLNGGGRWEEAEAAAAEGLRLVLEWGSSWDKRMSWEGWVSWGRVMRDKAKEKQWPRSAWGIINLGLVKHIHDD

InterPro domains:
  IPR049202 Domain of unknown function DUF6817 [PF20680] (46-100)

Foldseek 3Di:
DDDDDDPPDPDDLVRLLVVLCVQCVCVLVVPQCVNPVCRVVLLVVCVVLVQQVDDDDQHGNQVVLVLQLLQCSSLVHPPVVSSVSSCPCCCHDPVDPNNSDDDDPVVVVPDPPPDPVVVVCVPDDPDDFQDADSSPDDADPVLVVLLVVLQVCLVPDPDPDHSLVSLVSSCVSPVLALVSLLVNLVSCLQVQQPLVSSLVSLSSSLSNLSNSSFHPDSVDGSSRSNVSSVLSNVCSVVSHDDNDPVRVVCSPPDPDPDDD